Protein AF-0000000086525698 (afdb_homodimer)

Radius of gyration: 23.76 Å; Cα contacts (8 Å, |Δi|>4): 476; chains: 2; bounding box: 45×96×61 Å

Secondary structure (DSSP, 8-state):
---THHHHHHHHHHHHHHHHHHHHTTSS---THHHHS-SSSEEEEEE-SSEEEEEEE-TT--GGG-EEEEETTEEEEEEEE--S----SS-PEEEEE-S--EEEEEEEEPPTTEEEEEEEEEEETTEEEEEEEEP-----------/---THHHHHHHHHHHHHHHHHHHHTTSS---THHHHS-SSSEEEEEE-SSEEEEEEE-TT--GGG-EEEEETTEEEEEEEE--S----SS-PEEEEE-S--EEEEEEEEPPTTEEEEEEEEEEETTEEEEEEEEP-----------

Structure (mmCIF, N/CA/C/O backbone):
data_AF-0000000086525698-model_v1
#
loop_
_entity.id
_entity.type
_entity.pdbx_description
1 polymer 'Hsp20/alpha crystallin family protein'
#
loop_
_atom_site.group_PDB
_atom_site.id
_atom_site.type_symbol
_atom_site.label_atom_id
_atom_site.label_alt_id
_atom_site.label_comp_id
_atom_site.label_asym_id
_atom_site.label_entity_id
_atom_site.label_seq_id
_atom_site.pdbx_PDB_ins_code
_atom_site.Cartn_x
_atom_site.Cartn_y
_atom_site.Cartn_z
_atom_site.occupancy
_atom_site.B_iso_or_equiv
_atom_site.auth_seq_id
_atom_site.auth_comp_id
_atom_site.auth_asym_id
_atom_site.auth_atom_id
_atom_site.pdbx_PDB_model_num
ATOM 1 N N . MET A 1 1 ? -17.781 35.594 10.445 1 29.52 1 MET A N 1
ATOM 2 C CA . MET A 1 1 ? -18.344 34.594 9.555 1 29.52 1 MET A CA 1
ATOM 3 C C . MET A 1 1 ? -17.391 34.25 8.43 1 29.52 1 MET A C 1
ATOM 5 O O . MET A 1 1 ? -17.812 33.844 7.348 1 29.52 1 MET A O 1
ATOM 9 N N . SER A 1 2 ? -16.125 34.75 8.492 1 34.38 2 SER A N 1
ATOM 10 C CA . SER A 1 2 ? -14.953 34.656 7.625 1 34.38 2 SER A CA 1
ATOM 11 C C . SER A 1 2 ? -14.523 33.188 7.434 1 34.38 2 SER A C 1
ATOM 13 O O . SER A 1 2 ? -13.539 32.75 8.023 1 34.38 2 SER A O 1
ATOM 15 N N . ASP A 1 3 ? -15.531 32.156 7.293 1 32.47 3 ASP A N 1
ATOM 16 C CA . ASP A 1 3 ? -15.695 30.719 7.441 1 32.47 3 ASP A CA 1
ATOM 17 C C . ASP A 1 3 ? -14.789 29.969 6.473 1 32.47 3 ASP A C 1
ATOM 19 O O . ASP A 1 3 ? -14.156 30.562 5.605 1 32.47 3 ASP A O 1
ATOM 23 N N . LEU A 1 4 ? -15.383 28.812 5.879 1 37.75 4 LEU A N 1
ATOM 24 C CA . LEU A 1 4 ? -15.156 27.531 5.207 1 37.75 4 LEU A CA 1
ATOM 25 C C . LEU A 1 4 ? -14.641 27.75 3.787 1 37.75 4 LEU A C 1
ATOM 27 O O . LEU A 1 4 ? -14.625 26.828 2.98 1 37.75 4 LEU A O 1
ATOM 31 N N . TYR A 1 5 ? -14.625 29.078 3.301 1 41.16 5 TYR A N 1
ATOM 32 C CA . TYR A 1 5 ? -14.242 29.391 1.927 1 41.16 5 TYR A CA 1
ATOM 33 C C . TYR A 1 5 ? -12.797 28.984 1.664 1 41.16 5 TYR A C 1
ATOM 35 O O . TYR A 1 5 ? -12.398 28.797 0.513 1 41.16 5 TYR A O 1
ATOM 43 N N . PHE A 1 6 ? -11.992 29.125 2.693 1 44.19 6 PHE A N 1
ATOM 44 C CA . PHE A 1 6 ? -10.562 28.891 2.547 1 44.19 6 PHE A CA 1
ATOM 45 C C . PHE A 1 6 ? -10.273 27.422 2.24 1 44.19 6 PHE A C 1
ATOM 47 O O . PHE A 1 6 ? -9.32 27.109 1.519 1 44.19 6 PHE A O 1
ATOM 54 N N . GLY A 1 7 ? -11.164 26.578 2.664 1 48.22 7 GLY A N 1
ATOM 55 C CA . GLY A 1 7 ? -10.922 25.156 2.494 1 48.22 7 GLY A CA 1
ATOM 56 C C . GLY A 1 7 ? -11.023 24.703 1.049 1 48.22 7 GLY A C 1
ATOM 57 O O . GLY A 1 7 ? -10.195 23.922 0.583 1 48.22 7 GLY A O 1
ATOM 58 N N . THR A 1 8 ? -12.062 25.328 0.409 1 48.75 8 THR A N 1
ATOM 59 C CA . THR A 1 8 ? -12.305 24.875 -0.955 1 48.75 8 THR A CA 1
ATOM 60 C C . THR A 1 8 ? -11.211 25.375 -1.896 1 48.75 8 THR A C 1
ATOM 62 O O . THR A 1 8 ? -10.742 24.641 -2.764 1 48.75 8 THR A O 1
ATOM 65 N N . ASP A 1 9 ? -10.875 26.688 -1.705 1 49.16 9 ASP A N 1
ATOM 66 C CA . ASP A 1 9 ? -9.977 27.312 -2.674 1 49.16 9 ASP A CA 1
ATOM 67 C C . ASP A 1 9 ? -8.562 26.75 -2.557 1 49.16 9 ASP A C 1
ATOM 69 O O . ASP A 1 9 ? -7.898 26.5 -3.566 1 49.16 9 ASP A O 1
ATOM 73 N N . LEU A 1 10 ? -8.211 26.547 -1.361 1 47.16 10 LEU A N 1
ATOM 74 C CA . LEU A 1 10 ? -6.848 26.047 -1.182 1 47.16 10 LEU A CA 1
ATOM 75 C C . LEU A 1 10 ? -6.703 24.641 -1.73 1 47.16 10 LEU A C 1
ATOM 77 O O . LEU A 1 10 ? -5.676 24.297 -2.328 1 47.16 10 LEU A O 1
ATOM 81 N N . PHE A 1 11 ? -7.797 23.859 -1.665 1 50.12 11 PHE A N 1
ATOM 82 C CA . PHE A 1 11 ? -7.711 22.469 -2.115 1 50.12 11 PHE A CA 1
ATOM 83 C C . PHE A 1 11 ? -7.758 22.391 -3.637 1 50.12 11 PHE A C 1
ATOM 85 O O . PHE A 1 11 ? -7.078 21.562 -4.242 1 50.12 11 PHE A O 1
ATOM 92 N N . SER A 1 12 ? -8.633 23.281 -4.277 1 51.22 12 SER A N 1
ATOM 93 C CA . SER A 1 12 ? -8.594 23.375 -5.73 1 51.22 12 SER A CA 1
ATOM 94 C C . SER A 1 12 ? -7.234 23.859 -6.223 1 51.22 12 SER A C 1
ATOM 96 O O . SER A 1 12 ? -6.742 23.391 -7.254 1 51.22 12 SER A O 1
ATOM 98 N N . GLU A 1 13 ? -6.66 24.703 -5.5 1 47.09 13 GLU A N 1
ATOM 99 C CA . GLU A 1 13 ? -5.332 25.188 -5.871 1 47.09 13 GLU A CA 1
ATOM 100 C C . GLU A 1 13 ? -4.277 24.109 -5.656 1 47.09 13 GLU A C 1
ATOM 102 O O . GLU A 1 13 ? -3.32 24 -6.43 1 47.09 13 GLU A O 1
ATOM 107 N N . PHE A 1 14 ? -4.449 23.281 -4.73 1 50.59 14 PHE A N 1
ATOM 108 C CA . PHE A 1 14 ? -3.523 22.172 -4.512 1 50.59 14 PHE A CA 1
ATOM 109 C C . PHE A 1 14 ? -3.609 21.172 -5.648 1 50.59 14 PHE A C 1
ATOM 111 O O . PHE A 1 14 ? -2.59 20.641 -6.094 1 50.59 14 PHE A O 1
ATOM 118 N N . ASP A 1 15 ? -4.922 20.891 -6.074 1 51.34 15 ASP A N 1
ATOM 119 C CA . ASP A 1 15 ? -5.047 20.047 -7.262 1 51.34 15 ASP A CA 1
ATOM 120 C C . ASP A 1 15 ? -4.316 20.672 -8.453 1 51.34 15 ASP A C 1
ATOM 122 O O . ASP A 1 15 ? -3.668 19.969 -9.227 1 51.34 15 ASP A O 1
ATOM 126 N N . ARG A 1 16 ? -4.434 22.016 -8.578 1 48.59 16 ARG A N 1
ATOM 127 C CA . ARG A 1 16 ? -3.756 22.719 -9.664 1 48.59 16 ARG A CA 1
ATOM 128 C C . ARG A 1 16 ? -2.248 22.75 -9.438 1 48.59 16 ARG A C 1
ATOM 130 O O . ARG A 1 16 ? -1.472 22.578 -10.383 1 48.59 16 ARG A O 1
ATOM 137 N N . LEU A 1 17 ? -1.866 22.906 -8.227 1 48.12 17 LEU A N 1
ATOM 138 C CA . LEU A 1 17 ? -0.438 22.938 -7.934 1 48.12 17 LEU A CA 1
ATOM 139 C C . LEU A 1 17 ? 0.18 21.547 -8.086 1 48.12 17 LEU A C 1
ATOM 141 O O . LEU A 1 17 ? 1.277 21.406 -8.633 1 48.12 17 LEU A O 1
ATOM 145 N N . ARG A 1 18 ? -0.509 20.547 -7.621 1 49.62 18 ARG A N 1
ATOM 146 C CA . ARG A 1 18 ? -0.066 19.172 -7.84 1 49.62 18 ARG A CA 1
ATOM 147 C C . ARG A 1 18 ? 0.105 18.891 -9.328 1 49.62 18 ARG A C 1
ATOM 149 O O . ARG A 1 18 ? 1.106 18.297 -9.734 1 49.62 18 ARG A O 1
ATOM 156 N N . GLN A 1 19 ? -0.91 19.328 -10.078 1 49.44 19 GLN A N 1
ATOM 157 C CA . GLN A 1 19 ? -0.795 19.188 -11.531 1 49.44 19 GLN A CA 1
ATOM 158 C C . GLN A 1 19 ? 0.365 20.016 -12.07 1 49.44 19 GLN A C 1
ATOM 160 O O . GLN A 1 19 ? 1.096 19.562 -12.953 1 49.44 19 GLN A O 1
ATOM 165 N N . GLN A 1 20 ? 0.563 21.156 -11.531 1 45.06 20 GLN A N 1
ATOM 166 C CA . GLN A 1 20 ? 1.619 22.047 -12.016 1 45.06 20 GLN A CA 1
ATOM 167 C C . GLN A 1 20 ? 2.988 21.594 -11.516 1 45.06 20 GLN A C 1
ATOM 169 O O . GLN A 1 20 ? 3.988 21.719 -12.227 1 45.06 20 GLN A O 1
ATOM 174 N N . MET A 1 21 ? 3.141 21.344 -10.344 1 43.78 21 MET A N 1
ATOM 175 C CA . MET A 1 21 ? 4.43 20.828 -9.875 1 43.78 21 MET A CA 1
ATOM 176 C C . MET A 1 21 ? 4.812 19.562 -10.617 1 43.78 21 MET A C 1
ATOM 178 O O . MET A 1 21 ? 5.984 19.344 -10.93 1 43.78 21 MET A O 1
ATOM 182 N N . ALA A 1 22 ? 3.865 18.75 -10.867 1 45.28 22 ALA A N 1
ATOM 183 C CA . ALA A 1 22 ? 4.16 17.641 -11.781 1 45.28 22 ALA A CA 1
ATOM 184 C C . ALA A 1 22 ? 4.711 18.172 -13.109 1 45.28 22 ALA A C 1
ATOM 186 O O . ALA A 1 22 ? 5.602 17.562 -13.703 1 45.28 22 ALA A O 1
ATOM 187 N N . GLU A 1 23 ? 4.176 19.219 -13.57 1 42.88 23 GLU A N 1
ATOM 188 C CA . GLU A 1 23 ? 4.656 19.781 -14.828 1 42.88 23 GLU A CA 1
ATOM 189 C C . GLU A 1 23 ? 5.969 20.531 -14.633 1 42.88 23 GLU A C 1
ATOM 191 O O . GLU A 1 23 ? 6.836 20.516 -15.516 1 42.88 23 GLU A O 1
ATOM 196 N N . ARG A 1 24 ? 6.055 21.391 -13.633 1 41.56 24 ARG A N 1
ATOM 197 C CA . ARG A 1 24 ? 7.215 22.266 -13.609 1 41.56 24 ARG A CA 1
ATOM 198 C C . ARG A 1 24 ? 8.43 21.562 -13.023 1 41.56 24 ARG A C 1
ATOM 200 O O . ARG A 1 24 ? 9.555 22.062 -13.109 1 41.56 24 ARG A O 1
ATOM 207 N N . PHE A 1 25 ? 8.422 20.719 -12.055 1 42.47 25 PHE A N 1
ATOM 208 C CA . PHE A 1 25 ? 9.625 19.953 -11.781 1 42.47 25 PHE A CA 1
ATOM 209 C C . PHE A 1 25 ? 10.031 19.141 -13.008 1 42.47 25 PHE A C 1
ATOM 211 O O . PHE A 1 25 ? 9.828 17.922 -13.055 1 42.47 25 PHE A O 1
ATOM 218 N N . VAL A 1 26 ? 9.922 19.531 -14.164 1 39.44 26 VAL A N 1
ATOM 219 C CA 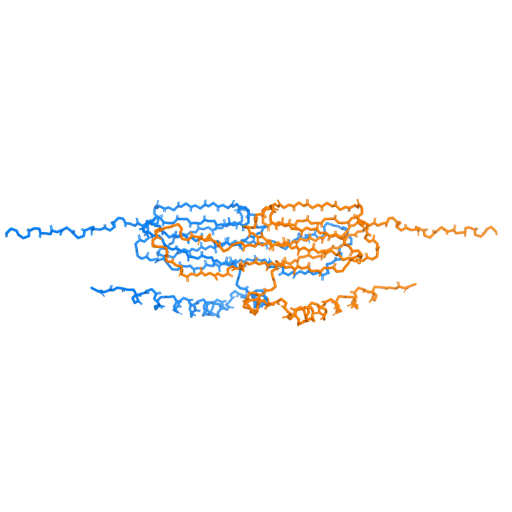. VAL A 1 26 ? 10.398 19.188 -15.5 1 39.44 26 VAL A CA 1
ATOM 220 C C . VAL A 1 26 ? 11.883 18.844 -15.445 1 39.44 26 VAL A C 1
ATOM 222 O O . VAL A 1 26 ? 12.367 18.016 -16.234 1 39.44 26 VAL A O 1
ATOM 225 N N . GLY A 1 27 ? 12.695 19.609 -14.773 1 40.75 27 GLY A N 1
ATOM 226 C CA . GLY A 1 27 ? 14.109 19.312 -14.945 1 40.75 27 GLY A CA 1
ATOM 227 C C . GLY A 1 27 ? 14.508 17.953 -14.383 1 40.75 27 GLY A C 1
ATOM 228 O O . GLY A 1 27 ? 15.656 17.531 -14.531 1 40.75 27 GLY A O 1
ATOM 229 N N . PHE A 1 28 ? 14.125 17.656 -13.148 1 39.41 28 PHE A N 1
ATOM 230 C CA . PHE A 1 28 ? 14.383 16.25 -12.859 1 39.41 28 PHE A CA 1
ATOM 231 C C . PHE A 1 28 ? 13.453 15.359 -13.68 1 39.41 28 PHE A C 1
ATOM 233 O O . PHE A 1 28 ? 12.281 15.688 -13.883 1 39.41 28 PHE A O 1
ATOM 240 N N . PRO A 1 29 ? 13.961 14.578 -14.672 1 36.88 29 PRO A N 1
ATOM 241 C CA . PRO A 1 29 ? 13.047 13.688 -15.383 1 36.88 29 PRO A CA 1
ATOM 242 C C . PRO A 1 29 ? 11.828 13.289 -14.547 1 36.88 29 PRO A C 1
ATOM 244 O O . PRO A 1 29 ? 11.977 12.633 -13.516 1 36.88 29 PRO A O 1
ATOM 247 N N . SER A 1 30 ? 11.023 14.172 -14.195 1 39.56 30 SER A N 1
ATOM 248 C CA . SER A 1 30 ? 9.711 13.711 -13.75 1 39.56 30 SER A CA 1
ATOM 249 C C . SER A 1 30 ? 9.336 12.391 -14.414 1 39.56 30 SER A C 1
ATOM 251 O O . SER A 1 30 ? 9.25 12.305 -15.641 1 39.56 30 SER A O 1
ATOM 253 N N . SER A 1 31 ? 9.891 11.297 -14.031 1 37.28 31 SER A N 1
ATOM 254 C CA . SER A 1 31 ? 9.641 9.992 -14.641 1 37.28 31 SER A CA 1
ATOM 255 C C . SER A 1 31 ? 8.234 9.922 -15.227 1 37.28 31 SER A C 1
ATOM 257 O O . SER A 1 31 ? 7.246 10.086 -14.508 1 37.28 31 SER A O 1
ATOM 259 N N . ILE A 1 32 ? 8.008 10.414 -16.453 1 38.69 32 ILE A N 1
ATOM 260 C CA . ILE A 1 32 ? 6.938 9.977 -17.344 1 38.69 32 ILE A CA 1
ATOM 261 C C . ILE A 1 32 ? 6.316 8.68 -16.812 1 38.69 32 ILE A C 1
ATOM 263 O O . ILE A 1 32 ? 5.168 8.367 -17.141 1 38.69 32 ILE A O 1
ATOM 267 N N . ARG A 1 33 ? 7.129 7.93 -16.172 1 40.81 33 ARG A N 1
ATOM 268 C CA . ARG A 1 33 ? 6.582 6.684 -15.633 1 40.81 33 ARG A CA 1
ATOM 269 C C . ARG A 1 33 ? 5.57 6.961 -14.523 1 40.81 33 ARG A C 1
ATOM 271 O O . ARG A 1 33 ? 4.824 6.066 -14.117 1 40.81 33 ARG A O 1
ATOM 278 N N . ALA A 1 34 ? 5.691 8.25 -13.836 1 44.12 34 ALA A N 1
ATOM 279 C CA . ALA A 1 34 ? 4.629 8.586 -12.891 1 44.12 34 ALA A CA 1
ATOM 280 C C . ALA A 1 34 ? 3.266 8.586 -13.578 1 44.12 34 ALA A C 1
ATOM 282 O O . ALA A 1 34 ? 2.242 8.336 -12.938 1 44.12 34 ALA A O 1
ATOM 283 N N . SER A 1 35 ? 3.27 8.914 -14.828 1 44.97 35 SER A N 1
ATOM 284 C CA . SER A 1 35 ? 1.988 8.984 -15.523 1 44.97 35 SER A CA 1
ATOM 285 C C . SER A 1 35 ? 1.291 7.625 -15.531 1 44.97 35 SER A C 1
ATOM 287 O O . SER A 1 35 ? 0.069 7.551 -15.391 1 44.97 35 SER A O 1
ATOM 289 N N . ARG A 1 36 ? 2.102 6.582 -15.797 1 48.62 36 ARG A N 1
ATOM 290 C CA . ARG A 1 36 ? 1.383 5.312 -15.867 1 48.62 36 ARG A CA 1
ATOM 291 C C . ARG A 1 36 ? 0.972 4.836 -14.477 1 48.62 36 ARG A C 1
ATOM 293 O O . ARG A 1 36 ? 0.024 4.062 -14.336 1 48.62 36 ARG A O 1
ATOM 300 N N . PHE A 1 37 ? 1.937 5.234 -13.562 1 55.94 37 PHE A N 1
ATOM 301 C CA . PHE A 1 37 ? 1.554 4.922 -12.188 1 55.94 37 PHE A CA 1
ATOM 302 C C . PHE A 1 37 ? 0.964 6.145 -11.5 1 55.94 37 PHE A C 1
ATOM 304 O O . PHE A 1 37 ? 1.407 7.273 -11.734 1 55.94 37 PHE A O 1
ATOM 311 N N . GLY A 1 38 ? -0.199 6.336 -11.602 1 61.41 38 GLY A N 1
ATOM 312 C CA . GLY A 1 38 ? -0.812 7.418 -10.852 1 61.41 38 GLY A CA 1
ATOM 313 C C . GLY A 1 38 ? 0.105 8 -9.789 1 61.41 38 GLY A C 1
ATOM 314 O O . GLY A 1 38 ? 1.291 7.664 -9.734 1 61.41 38 GLY A O 1
ATOM 315 N N . THR A 1 39 ? -0.158 9.062 -8.992 1 81.06 39 THR A N 1
ATOM 316 C CA . THR A 1 39 ? 0.569 9.734 -7.926 1 81.06 39 THR A CA 1
ATOM 317 C C . THR A 1 39 ? 0.894 8.758 -6.797 1 81.06 39 THR A C 1
ATOM 319 O O . THR A 1 39 ? 0.049 7.945 -6.41 1 81.06 39 THR A O 1
ATOM 322 N N . PHE A 1 40 ? 2.303 8.648 -6.555 1 91.12 40 PHE A N 1
ATOM 323 C CA . PHE A 1 40 ? 2.691 7.805 -5.434 1 91.12 40 PHE A CA 1
ATOM 324 C C . PHE A 1 40 ? 3.396 8.625 -4.359 1 91.12 40 PHE A C 1
ATOM 326 O O . PHE A 1 40 ? 4.219 9.492 -4.672 1 91.12 40 PHE A O 1
ATOM 333 N N . PRO A 1 41 ? 3.258 8.297 -3.031 1 95.19 41 PRO A N 1
ATOM 334 C CA . PRO A 1 41 ? 2.156 7.453 -2.568 1 95.19 41 PRO A CA 1
ATOM 335 C C . PRO A 1 41 ? 0.801 8.148 -2.648 1 95.19 41 PRO A C 1
ATOM 337 O O . PRO A 1 41 ? 0.738 9.383 -2.666 1 95.19 41 PRO A O 1
ATOM 340 N N . GLN A 1 42 ? -0.291 7.367 -2.775 1 91.69 42 GLN A N 1
ATOM 341 C CA . GLN A 1 42 ? -1.615 7.918 -2.514 1 91.69 42 GLN A CA 1
ATOM 342 C C . GLN A 1 42 ? -1.735 8.398 -1.071 1 91.69 42 GLN A C 1
ATOM 344 O O . GLN A 1 42 ? -1.138 7.816 -0.165 1 91.69 42 GLN A O 1
ATOM 349 N N . ILE A 1 43 ? -2.502 9.484 -0.84 1 94.19 43 ILE A N 1
ATOM 350 C CA . ILE A 1 43 ? -2.596 10.031 0.51 1 94.19 43 ILE A CA 1
ATOM 351 C C . ILE A 1 43 ? -4.059 10.297 0.857 1 94.19 43 ILE A C 1
ATOM 353 O O . ILE A 1 43 ? -4.871 10.586 -0.024 1 94.19 43 ILE A O 1
ATOM 357 N N . ASN A 1 44 ? -4.406 10.102 2.076 1 93.75 44 ASN A N 1
ATOM 358 C CA . ASN A 1 44 ? -5.617 10.633 2.697 1 93.75 44 ASN A CA 1
ATOM 359 C C . ASN A 1 44 ? -5.297 11.75 3.684 1 93.75 44 ASN A C 1
ATOM 361 O O . ASN A 1 44 ? -4.324 11.664 4.434 1 93.75 44 ASN A O 1
ATOM 365 N N . ILE A 1 45 ? -6.062 12.75 3.619 1 93.44 45 ILE A N 1
ATOM 366 C CA . ILE A 1 45 ? -5.891 13.875 4.535 1 93.44 45 ILE A CA 1
ATOM 367 C C . ILE A 1 45 ? -7.211 14.18 5.234 1 93.44 45 ILE A C 1
ATOM 369 O O . ILE A 1 45 ? -8.242 14.359 4.578 1 93.44 45 ILE A O 1
ATOM 373 N N . GLY A 1 46 ? -7.137 14.18 6.551 1 91.19 46 GLY A N 1
ATOM 374 C CA . GLY A 1 46 ? -8.258 14.586 7.383 1 91.19 46 GLY A CA 1
ATOM 375 C C . GLY A 1 46 ? -7.875 15.57 8.477 1 91.19 46 GLY A C 1
ATOM 376 O O . GLY A 1 46 ? -6.695 15.711 8.797 1 91.19 46 GLY A O 1
ATOM 377 N N . VAL A 1 47 ? -8.92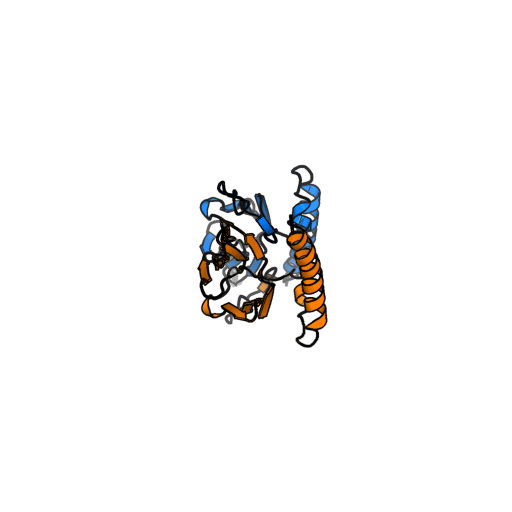2 16.281 8.93 1 88.44 47 VAL A N 1
ATOM 378 C CA . VAL A 1 47 ? -8.695 17.25 9.984 1 88.44 47 VAL A CA 1
ATOM 379 C C . VAL A 1 47 ? -9.711 17.047 11.109 1 88.44 47 VAL A C 1
ATOM 381 O O . VAL A 1 47 ? -10.898 16.859 10.852 1 88.44 47 VAL A O 1
ATOM 384 N N . THR A 1 48 ? -9.211 17.094 12.328 1 88.31 48 THR A N 1
ATOM 385 C CA . THR A 1 48 ? -10.055 17.109 13.516 1 88.31 48 THR A CA 1
ATOM 386 C C . THR A 1 48 ? -9.953 18.469 14.219 1 88.31 48 THR A C 1
ATOM 388 O O . THR A 1 48 ? -9.312 19.391 13.711 1 88.31 48 THR A O 1
ATOM 391 N N . ASP A 1 49 ? -10.656 18.516 15.352 1 85.44 49 ASP A N 1
ATOM 392 C CA . ASP A 1 49 ? -10.594 19.766 16.109 1 85.44 49 ASP A CA 1
ATOM 393 C C . ASP A 1 49 ? -9.18 20.016 16.625 1 85.44 49 ASP A C 1
ATOM 395 O O . ASP A 1 49 ? -8.758 21.156 16.75 1 85.44 49 ASP A O 1
ATOM 399 N N . ASP A 1 50 ? -8.469 18.938 16.75 1 90.31 50 ASP A N 1
ATOM 400 C CA . ASP A 1 50 ? -7.215 19.109 17.484 1 90.31 50 ASP A CA 1
ATOM 401 C C . ASP A 1 50 ? -6.02 18.75 16.609 1 90.31 50 ASP A C 1
ATOM 403 O O . ASP A 1 50 ? -4.871 19.016 16.969 1 90.31 50 ASP A O 1
ATOM 407 N N . SER A 1 51 ? -6.379 18.141 15.43 1 93.69 51 SER A N 1
ATOM 408 C CA . SER A 1 51 ? -5.219 17.656 14.695 1 93.69 51 SER A CA 1
ATOM 409 C C . SER A 1 51 ? -5.5 17.578 13.203 1 93.69 51 SER A C 1
ATOM 411 O O . SER A 1 51 ? -6.656 17.594 12.781 1 93.69 51 SER A O 1
ATOM 413 N N . ILE A 1 52 ? -4.449 17.609 12.445 1 93.06 52 ILE A N 1
ATOM 414 C CA . ILE A 1 52 ? -4.43 17.25 11.031 1 93.06 52 ILE A CA 1
ATOM 415 C C . ILE A 1 52 ? -3.85 15.844 10.859 1 93.06 52 ILE A C 1
ATOM 417 O O . ILE A 1 52 ? -2.752 15.555 11.344 1 93.06 52 ILE A O 1
ATOM 421 N N . GLU A 1 53 ? -4.617 15.023 10.18 1 95 53 GLU A N 1
ATOM 422 C CA . GLU A 1 53 ? -4.219 13.625 10.016 1 95 53 GLU A CA 1
ATOM 423 C C . GLU A 1 53 ? -3.93 13.305 8.547 1 95 53 GLU A C 1
ATOM 425 O O . GLU A 1 53 ? -4.789 13.492 7.688 1 95 53 GLU A O 1
ATOM 430 N N . ILE A 1 54 ? -2.672 12.859 8.305 1 95.5 54 ILE A N 1
ATOM 431 C CA . ILE A 1 54 ? -2.266 12.453 6.961 1 95.5 54 ILE A CA 1
ATOM 432 C C . ILE A 1 54 ? -1.836 10.992 6.965 1 95.5 54 ILE A C 1
ATOM 434 O O . ILE A 1 54 ? -1.078 10.562 7.84 1 95.5 54 ILE A O 1
ATOM 438 N N . VAL A 1 55 ? -2.412 10.242 6.055 1 96.5 55 VAL A N 1
ATOM 439 C CA . VAL A 1 55 ? -1.945 8.875 5.871 1 96.5 55 VAL A CA 1
ATOM 440 C C . VAL A 1 55 ? -1.444 8.688 4.438 1 96.5 55 VAL A C 1
ATOM 442 O O . VAL A 1 55 ? -2.184 8.922 3.48 1 96.5 55 VAL A O 1
ATOM 445 N N . ALA A 1 56 ? -0.152 8.367 4.27 1 96.12 56 ALA A N 1
ATOM 446 C CA . ALA A 1 56 ? 0.433 8.008 2.98 1 96.12 56 ALA A CA 1
ATOM 447 C C . ALA A 1 56 ? 0.529 6.492 2.83 1 96.12 56 ALA A C 1
ATOM 449 O O . ALA A 1 56 ? 1.022 5.801 3.727 1 96.12 56 ALA A O 1
ATOM 450 N N . PHE A 1 57 ? 0.047 5.988 1.734 1 94.94 57 PHE A N 1
ATOM 451 C CA . PHE A 1 57 ? 0.017 4.547 1.501 1 94.94 57 PHE A CA 1
ATOM 452 C C . PHE A 1 57 ? 1.214 4.109 0.665 1 94.94 57 PHE A C 1
ATOM 454 O O . PHE A 1 57 ? 1.211 4.262 -0.559 1 94.94 57 PHE A O 1
ATOM 461 N N . ALA A 1 58 ? 2.213 3.566 1.377 1 96.19 58 ALA A N 1
ATOM 462 C CA . ALA A 1 58 ? 3.514 3.236 0.799 1 96.19 58 ALA A CA 1
ATOM 463 C C . ALA A 1 58 ? 3.934 1.816 1.167 1 96.19 58 ALA A C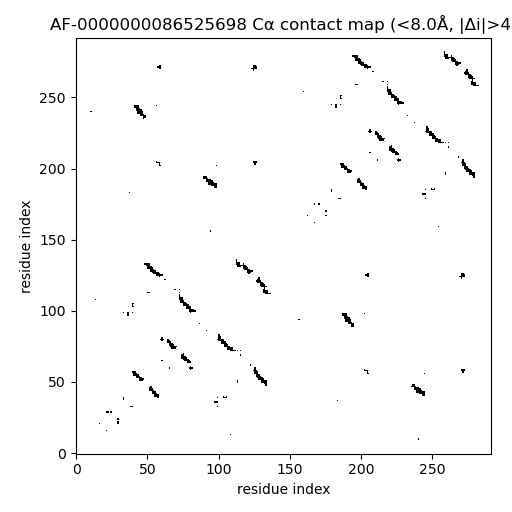 1
ATOM 465 O O . ALA A 1 58 ? 4.949 1.616 1.835 1 96.19 58 ALA A O 1
ATOM 466 N N . PRO A 1 59 ? 3.18 0.838 0.643 1 95.88 59 PRO A N 1
ATOM 467 C CA . PRO A 1 59 ? 3.523 -0.54 1.003 1 95.88 59 PRO A CA 1
ATOM 468 C C . PRO A 1 59 ? 4.902 -0.956 0.496 1 95.88 59 PRO A C 1
ATOM 470 O O . PRO A 1 59 ? 5.293 -0.591 -0.616 1 95.88 59 PRO A O 1
ATOM 473 N N . GLY A 1 60 ? 5.605 -1.709 1.267 1 93.88 60 GLY A N 1
ATOM 474 C CA . GLY A 1 60 ? 6.859 -2.324 0.871 1 93.88 60 GLY A CA 1
ATOM 475 C C . GLY A 1 60 ? 8.031 -1.362 0.898 1 93.88 60 GLY A C 1
ATOM 476 O O . GLY A 1 60 ? 9.141 -1.717 0.499 1 93.88 60 GLY A O 1
ATOM 477 N N . VAL A 1 61 ? 7.793 -0.144 1.267 1 94.75 61 VAL A N 1
ATOM 478 C CA . VAL A 1 61 ? 8.883 0.819 1.368 1 94.75 61 VAL A CA 1
ATOM 479 C C . VAL A 1 61 ? 9.641 0.606 2.676 1 94.75 61 VAL A C 1
ATOM 481 O O . VAL A 1 61 ? 9.031 0.352 3.719 1 94.75 61 VAL A O 1
ATOM 484 N N . ASP A 1 62 ? 10.977 0.698 2.555 1 94.06 62 ASP A N 1
ATOM 485 C CA . ASP A 1 62 ? 11.805 0.674 3.758 1 94.06 62 ASP A CA 1
ATOM 486 C C . ASP A 1 62 ? 11.594 1.935 4.594 1 94.06 62 ASP A C 1
ATOM 488 O O . ASP A 1 62 ? 11.734 3.051 4.086 1 94.06 62 ASP A O 1
ATOM 492 N N . SER A 1 63 ? 11.281 1.688 5.867 1 94.75 63 SER A N 1
ATOM 493 C CA . SER A 1 63 ? 11.016 2.836 6.73 1 94.75 63 SER A CA 1
ATOM 494 C C . SER A 1 63 ? 12.227 3.77 6.789 1 94.75 63 SER A C 1
ATOM 496 O O . SER A 1 63 ? 12.07 4.984 6.938 1 94.75 63 SER A O 1
ATOM 498 N N . ALA A 1 64 ? 13.398 3.26 6.699 1 95.31 64 ALA A N 1
ATOM 499 C CA . ALA A 1 64 ? 14.617 4.051 6.754 1 95.31 64 ALA A CA 1
ATOM 500 C C . ALA A 1 64 ? 14.766 4.93 5.512 1 95.31 64 ALA A C 1
ATOM 502 O O . ALA A 1 64 ? 15.555 5.879 5.5 1 95.31 64 ALA A O 1
ATOM 503 N N . ALA A 1 65 ? 13.984 4.578 4.477 1 95.25 65 ALA A N 1
ATOM 504 C CA . ALA A 1 65 ? 14.055 5.324 3.227 1 95.25 65 ALA A CA 1
ATOM 505 C C . ALA A 1 65 ? 13.023 6.449 3.199 1 95.25 65 ALA A C 1
ATOM 507 O O . ALA A 1 65 ? 12.969 7.23 2.246 1 95.25 65 ALA A O 1
ATOM 508 N N . LEU A 1 66 ? 12.211 6.527 4.211 1 97.19 66 LEU A N 1
ATOM 509 C CA . LEU A 1 66 ? 11.18 7.551 4.27 1 97.19 66 LEU A CA 1
ATOM 510 C C . LEU A 1 66 ? 11.703 8.828 4.922 1 97.19 66 LEU A C 1
ATOM 512 O O . LEU A 1 66 ? 12.445 8.758 5.91 1 97.19 66 LEU A O 1
ATOM 516 N N . ASP A 1 67 ? 11.391 9.938 4.301 1 96.75 67 ASP A N 1
ATOM 517 C CA . ASP A 1 67 ? 11.734 11.25 4.844 1 96.75 67 ASP A CA 1
ATOM 518 C C . ASP A 1 67 ? 10.492 12.125 4.98 1 96.75 67 ASP A C 1
ATOM 520 O O . ASP A 1 67 ? 9.711 12.258 4.035 1 96.75 67 ASP A O 1
ATOM 524 N N . VAL A 1 68 ? 10.305 12.656 6.211 1 97.44 68 VAL A N 1
ATOM 525 C CA . VAL A 1 68 ? 9.188 13.555 6.492 1 97.44 68 VAL A CA 1
ATOM 526 C C . VAL A 1 68 ? 9.695 14.844 7.125 1 97.44 68 VAL A C 1
ATOM 528 O O . VAL A 1 68 ? 10.422 14.805 8.125 1 97.44 68 VAL A O 1
ATOM 531 N N . SER A 1 69 ? 9.367 15.922 6.562 1 97.25 69 SER A N 1
ATOM 532 C CA . SER A 1 69 ? 9.812 17.188 7.125 1 97.25 69 SER A CA 1
ATOM 533 C C . SER A 1 69 ? 8.727 18.266 6.996 1 97.25 69 SER A C 1
ATOM 535 O O . SER A 1 69 ? 7.855 18.172 6.129 1 97.25 69 SER A O 1
ATOM 537 N N . ILE A 1 70 ? 8.727 19.141 7.891 1 95.88 70 ILE A N 1
ATOM 538 C CA . ILE A 1 70 ? 7.871 20.328 7.812 1 95.88 70 ILE A CA 1
ATOM 539 C C . ILE A 1 70 ? 8.727 21.578 7.789 1 95.88 70 ILE A C 1
ATOM 541 O O . ILE A 1 70 ? 9.594 21.766 8.648 1 95.88 70 ILE A O 1
ATOM 545 N N . ASP A 1 71 ? 8.523 22.375 6.785 1 93.94 71 ASP A N 1
ATOM 546 C CA . ASP A 1 71 ? 9.227 23.656 6.656 1 93.94 71 ASP A CA 1
ATOM 547 C C . ASP A 1 71 ? 8.312 24.719 6.062 1 93.94 71 ASP A C 1
ATOM 549 O O . ASP A 1 71 ? 7.715 24.516 5.004 1 93.94 71 ASP A O 1
ATOM 553 N N . LYS A 1 72 ? 8.156 25.812 6.805 1 92.19 72 LYS A N 1
ATOM 554 C CA . LYS A 1 72 ? 7.391 26.969 6.344 1 92.19 72 LYS A CA 1
ATOM 555 C C . LYS A 1 72 ? 5.977 26.562 5.941 1 92.19 72 LYS A C 1
ATOM 557 O O . LYS A 1 72 ? 5.5 26.938 4.871 1 92.19 72 LYS A O 1
ATOM 562 N N . GLY A 1 73 ? 5.418 25.719 6.699 1 91.94 73 GLY A N 1
ATOM 563 C CA . GLY A 1 73 ? 4.02 25.359 6.516 1 91.94 73 GLY A CA 1
ATOM 564 C C . GLY A 1 73 ? 3.814 24.281 5.469 1 91.94 73 GLY A C 1
ATOM 565 O O . GLY A 1 73 ? 2.678 23.969 5.109 1 91.94 73 GLY A O 1
ATOM 566 N N . LEU A 1 74 ? 4.941 23.781 4.973 1 94.19 74 LEU A N 1
ATOM 567 C CA . LEU A 1 74 ? 4.855 22.719 3.977 1 94.19 74 LEU A CA 1
ATOM 568 C C . LEU A 1 74 ? 5.301 21.375 4.566 1 94.19 74 LEU A C 1
ATOM 570 O O . LEU A 1 74 ? 6.41 21.266 5.09 1 94.19 74 LEU A O 1
ATOM 574 N N . LEU A 1 75 ? 4.355 20.469 4.527 1 95.94 75 LEU A N 1
ATOM 575 C CA . LEU A 1 75 ? 4.723 19.094 4.863 1 95.94 75 LEU A CA 1
ATOM 576 C C . LEU A 1 75 ? 5.238 18.359 3.633 1 95.94 75 LEU A C 1
ATOM 578 O O . LEU A 1 75 ? 4.555 18.297 2.609 1 95.94 75 LEU A O 1
ATOM 582 N N . THR A 1 76 ? 6.48 17.875 3.705 1 96.75 76 THR A N 1
ATOM 583 C CA . THR A 1 76 ? 7.059 17.109 2.609 1 96.75 76 THR A CA 1
ATOM 584 C C . THR A 1 76 ? 7.234 15.641 3.004 1 96.75 76 THR A C 1
ATOM 586 O O . THR A 1 76 ? 7.785 15.336 4.062 1 96.75 76 THR A O 1
ATOM 589 N N . ILE A 1 77 ? 6.648 14.797 2.186 1 96.5 77 ILE A N 1
ATOM 590 C CA . ILE A 1 77 ? 6.848 13.359 2.324 1 96.5 77 ILE A CA 1
ATOM 591 C C . ILE A 1 77 ? 7.66 12.828 1.142 1 96.5 77 ILE A C 1
ATOM 593 O O . ILE A 1 77 ? 7.258 12.992 -0.014 1 96.5 77 ILE A O 1
ATOM 597 N N . GLY A 1 78 ? 8.82 12.266 1.442 1 96.12 78 GLY A N 1
ATOM 598 C CA . GLY A 1 78 ? 9.664 11.742 0.381 1 96.12 78 GLY A CA 1
ATOM 599 C C . GLY A 1 78 ? 10.289 10.398 0.72 1 96.12 78 GLY A C 1
ATOM 600 O O . GLY A 1 78 ? 10.195 9.938 1.856 1 96.12 78 GLY A O 1
ATOM 601 N N . GLY A 1 79 ? 10.859 9.828 -0.31 1 95.31 79 GLY A N 1
ATOM 602 C CA . GLY A 1 79 ? 11.562 8.562 -0.152 1 95.31 79 GLY A CA 1
ATOM 603 C C . GLY A 1 79 ? 11.867 7.875 -1.472 1 95.31 79 GLY A C 1
ATOM 604 O O . GLY A 1 79 ? 11.836 8.516 -2.527 1 95.31 79 GLY A O 1
ATOM 605 N N . GLU A 1 80 ? 12.266 6.641 -1.283 1 92.81 80 GLU A N 1
ATOM 606 C CA . GLU A 1 80 ? 12.57 5.828 -2.457 1 92.81 80 GLU A CA 1
ATOM 607 C C . GLU A 1 80 ? 12.07 4.398 -2.281 1 92.81 80 GLU A C 1
ATOM 609 O O . GLU A 1 80 ? 12.227 3.807 -1.212 1 92.81 80 GLU A O 1
ATOM 614 N N . ARG A 1 81 ? 11.398 3.971 -3.25 1 91.69 81 ARG A N 1
ATOM 615 C CA . ARG A 1 81 ? 11.062 2.553 -3.326 1 91.69 81 ARG A CA 1
ATOM 616 C C . ARG A 1 81 ? 11.93 1.84 -4.359 1 91.69 81 ARG A C 1
ATOM 618 O O . ARG A 1 81 ? 11.766 2.047 -5.562 1 91.69 81 ARG A O 1
ATOM 625 N N . LYS A 1 82 ? 12.75 1.015 -3.941 1 87.44 82 LYS A N 1
ATOM 626 C CA . LYS A 1 82 ? 13.641 0.298 -4.844 1 87.44 82 LYS A 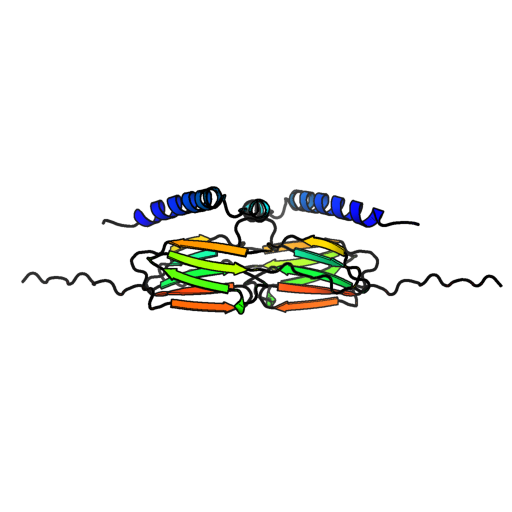CA 1
ATOM 627 C C . LYS A 1 82 ? 12.875 -0.717 -5.688 1 87.44 82 LYS A C 1
ATOM 629 O O . LYS A 1 82 ? 11.859 -1.253 -5.25 1 87.44 82 LYS A O 1
ATOM 634 N N . PRO A 1 83 ? 13.398 -0.849 -6.93 1 80.62 83 PRO A N 1
ATOM 635 C CA . PRO A 1 83 ? 12.75 -1.891 -7.73 1 80.62 83 PRO A CA 1
ATOM 636 C C . PRO A 1 83 ? 12.781 -3.258 -7.051 1 80.62 83 PRO A C 1
ATOM 638 O O . PRO A 1 83 ? 13.656 -3.521 -6.223 1 80.62 83 PRO A O 1
ATOM 641 N N . ALA A 1 84 ? 11.68 -3.934 -6.949 1 67.62 84 ALA A N 1
ATOM 642 C CA . ALA A 1 84 ? 11.602 -5.227 -6.27 1 67.62 84 ALA A CA 1
ATOM 643 C C . ALA A 1 84 ? 12.844 -6.062 -6.543 1 67.62 84 ALA A C 1
ATOM 645 O O . ALA A 1 84 ? 13.406 -6.672 -5.629 1 67.62 84 ALA A O 1
ATOM 646 N N . GLN A 1 85 ? 13.039 -7.078 -7.312 1 58.62 85 GLN A N 1
ATOM 647 C CA . GLN A 1 85 ? 14.047 -8.133 -7.32 1 58.62 85 GLN A CA 1
ATOM 648 C C . GLN A 1 85 ? 15.266 -7.727 -8.148 1 58.62 85 GLN A C 1
ATOM 650 O O . GLN A 1 85 ? 15.148 -7.457 -9.344 1 58.62 85 GLN A O 1
ATOM 655 N N . PRO A 1 86 ? 16.219 -7.176 -7.375 1 51.06 86 PRO A N 1
ATOM 656 C CA . PRO A 1 86 ? 17.422 -7.484 -8.141 1 51.06 86 PRO A CA 1
ATOM 657 C C . PRO A 1 86 ? 17.562 -8.977 -8.453 1 51.06 86 PRO A C 1
ATOM 659 O O . PRO A 1 86 ? 17.203 -9.82 -7.625 1 51.06 86 PRO A O 1
ATOM 662 N N . ASP A 1 87 ? 17.094 -9.461 -9.539 1 45.91 87 ASP A N 1
ATOM 663 C CA . ASP A 1 87 ? 17.25 -10.875 -9.844 1 45.91 87 ASP A CA 1
ATOM 664 C C . ASP A 1 87 ? 18.516 -11.438 -9.219 1 45.91 87 ASP A C 1
ATOM 666 O O . ASP A 1 87 ? 19.625 -10.945 -9.484 1 45.91 87 ASP A O 1
ATOM 670 N N . ALA A 1 88 ? 18.359 -11.797 -7.969 1 45.44 88 ALA A N 1
ATOM 671 C CA . ALA A 1 88 ? 19.469 -12.656 -7.574 1 45.44 88 ALA A CA 1
ATOM 672 C C . ALA A 1 88 ? 19.812 -13.641 -8.68 1 45.44 88 ALA A C 1
ATOM 674 O O . ALA A 1 88 ? 18.953 -14.391 -9.156 1 45.44 88 ALA A O 1
ATOM 675 N N . GLY A 1 89 ? 20.703 -13.539 -9.148 1 49.38 89 GLY A N 1
ATOM 676 C CA . GLY A 1 89 ? 21.516 -14.352 -10.039 1 49.38 89 GLY A CA 1
ATOM 677 C C . GLY A 1 89 ? 20.688 -15.242 -10.953 1 49.38 89 GLY A C 1
ATOM 678 O O . GLY A 1 89 ? 21.203 -15.766 -11.945 1 49.38 89 GLY A O 1
ATOM 679 N N . GLY A 1 90 ? 19.625 -15.984 -10.398 1 54.06 90 GLY A N 1
ATOM 680 C CA . GLY A 1 90 ? 19.047 -16.953 -11.32 1 54.06 90 GLY A CA 1
ATOM 681 C C . GLY A 1 90 ? 18.031 -16.344 -12.266 1 54.06 90 GLY A C 1
ATOM 682 O O . GLY A 1 90 ? 17.75 -15.141 -12.195 1 54.06 90 GLY A O 1
ATOM 683 N N . GLU A 1 91 ? 17.594 -16.984 -13.359 1 64.56 91 GLU A N 1
ATOM 684 C CA . GLU A 1 91 ? 16.719 -16.594 -14.461 1 64.56 91 GLU A CA 1
ATOM 685 C C . GLU A 1 91 ? 15.32 -16.234 -13.961 1 64.56 91 GLU A C 1
ATOM 687 O O . GLU A 1 91 ? 14.531 -17.125 -13.633 1 64.56 91 GLU A O 1
ATOM 692 N N . ARG A 1 92 ? 15.078 -15.062 -13.375 1 74.75 92 ARG A N 1
ATOM 693 C CA . ARG A 1 92 ? 13.742 -14.609 -13.008 1 74.75 92 ARG A CA 1
ATOM 694 C C . ARG A 1 92 ? 13.078 -13.859 -14.156 1 74.75 92 ARG A C 1
ATOM 696 O O . ARG A 1 92 ? 13.711 -13.023 -14.805 1 74.75 92 ARG A O 1
ATOM 703 N N . ARG A 1 93 ? 11.977 -14.477 -14.477 1 82.62 93 ARG A N 1
ATOM 704 C CA . ARG A 1 93 ? 11.172 -13.805 -15.492 1 82.62 93 ARG A CA 1
ATOM 705 C C . ARG A 1 93 ? 10.047 -13 -14.844 1 82.62 93 ARG A C 1
ATOM 707 O O . ARG A 1 93 ? 9.328 -13.5 -13.984 1 82.62 93 ARG A O 1
ATOM 714 N N . THR A 1 94 ? 9.961 -11.648 -15.172 1 81.81 94 THR A N 1
ATOM 715 C CA . THR A 1 94 ? 8.906 -10.773 -14.656 1 81.81 94 THR A CA 1
ATOM 716 C C . THR A 1 94 ? 7.707 -10.766 -15.602 1 81.81 94 THR A C 1
ATOM 718 O O . THR A 1 94 ? 7.859 -10.539 -16.812 1 81.81 94 THR A O 1
ATOM 721 N N . TYR A 1 95 ? 6.586 -11.055 -15.031 1 82.56 95 TYR A N 1
ATOM 722 C CA . TYR A 1 95 ? 5.383 -11.094 -15.859 1 82.56 95 TYR A CA 1
ATOM 723 C C . TYR A 1 95 ? 4.539 -9.844 -15.648 1 82.56 95 TYR A C 1
ATOM 725 O O . TYR A 1 95 ? 3.877 -9.375 -16.578 1 82.56 95 TYR A O 1
ATOM 733 N N . ALA A 1 96 ? 4.434 -9.312 -14.516 1 86.19 96 ALA A N 1
ATOM 734 C CA . ALA A 1 96 ? 3.676 -8.094 -14.234 1 86.19 96 ALA A CA 1
ATOM 735 C C . ALA A 1 96 ? 4.375 -7.242 -13.18 1 86.19 96 ALA A C 1
ATOM 737 O O . ALA A 1 96 ? 4.871 -7.77 -12.18 1 86.19 96 ALA A O 1
ATOM 738 N N . GLN A 1 97 ? 4.527 -6.02 -13.477 1 87.88 97 GLN A N 1
ATOM 739 C CA . GLN A 1 97 ? 5.066 -5.023 -12.562 1 87.88 97 GLN A CA 1
ATOM 740 C C . GLN A 1 97 ? 4.164 -3.791 -12.5 1 87.88 97 GLN A C 1
ATOM 742 O O . GLN A 1 97 ? 4.336 -2.85 -13.273 1 87.88 97 GLN A O 1
ATOM 747 N N . GLU A 1 98 ? 3.256 -3.861 -11.508 1 88.31 98 GLU A N 1
ATOM 748 C CA . GLU A 1 98 ? 2.262 -2.793 -11.461 1 88.31 98 GLU A CA 1
ATOM 749 C C . GLU A 1 98 ? 2.645 -1.729 -10.438 1 88.31 98 GLU A C 1
ATOM 751 O O . GLU A 1 98 ? 2.1 -0.624 -10.453 1 88.31 98 GLU A O 1
ATOM 756 N N . ARG A 1 99 ? 3.586 -2.051 -9.57 1 88.94 99 ARG A N 1
ATOM 757 C CA . ARG A 1 99 ? 3.898 -1.136 -8.477 1 88.94 99 ARG A CA 1
ATOM 758 C C . ARG A 1 99 ? 4.82 -0.016 -8.945 1 88.94 99 ARG A C 1
ATOM 760 O O . ARG A 1 99 ? 5.652 -0.22 -9.836 1 88.94 99 ARG A O 1
ATOM 767 N N . PHE A 1 100 ? 4.688 1.105 -8.32 1 88.44 100 PHE A N 1
ATOM 768 C CA . PHE A 1 100 ? 5.633 2.201 -8.5 1 88.44 100 PHE A CA 1
ATOM 769 C C . PHE A 1 100 ? 7.004 1.825 -7.941 1 88.44 100 PHE A C 1
ATOM 771 O O . PHE A 1 100 ? 7.102 1.198 -6.887 1 88.44 100 PHE A O 1
ATOM 778 N N . ALA A 1 101 ? 8.016 2.131 -8.695 1 89.81 101 ALA A N 1
ATOM 779 C CA . ALA A 1 101 ? 9.391 2.043 -8.219 1 89.81 101 ALA A CA 1
ATOM 780 C C . ALA A 1 101 ? 10.164 3.324 -8.516 1 89.81 101 ALA A C 1
ATOM 782 O O . ALA A 1 101 ? 9.992 3.92 -9.586 1 89.81 101 ALA A O 1
ATOM 783 N N . GLY A 1 102 ? 11 3.766 -7.57 1 91.38 102 GLY A N 1
ATOM 784 C CA . GLY A 1 102 ? 11.789 4.977 -7.738 1 91.38 102 GLY A CA 1
ATOM 785 C C . GLY A 1 102 ? 11.617 5.965 -6.602 1 91.38 102 GLY A C 1
ATOM 786 O O . GLY A 1 102 ? 11.094 5.613 -5.539 1 91.38 102 GLY A O 1
ATOM 787 N N . THR A 1 103 ? 12.188 7.117 -6.859 1 93.44 103 THR A N 1
ATOM 788 C CA . THR A 1 103 ? 12.047 8.195 -5.883 1 93.44 103 THR A CA 1
ATOM 789 C C . THR A 1 103 ? 10.664 8.836 -5.984 1 93.44 103 THR A C 1
ATOM 791 O O . THR A 1 103 ? 10.078 8.898 -7.066 1 93.44 103 THR A O 1
ATOM 794 N N . PHE A 1 104 ? 10.156 9.219 -4.855 1 90.81 104 PHE A N 1
ATOM 795 C CA . PHE A 1 104 ? 8.875 9.898 -4.828 1 90.81 104 PHE A CA 1
ATOM 796 C C . PHE A 1 104 ? 8.906 11.086 -3.867 1 90.81 104 PHE A C 1
ATOM 798 O O . PHE A 1 104 ? 9.758 11.141 -2.979 1 90.81 104 PHE A O 1
ATOM 805 N N . ARG A 1 105 ? 7.98 12.031 -4.117 1 93.81 105 ARG A N 1
ATOM 806 C CA . ARG A 1 105 ? 7.871 13.219 -3.279 1 93.81 105 ARG A CA 1
ATOM 807 C C . ARG A 1 105 ? 6.465 13.805 -3.342 1 93.81 105 ARG A C 1
ATOM 809 O O . ARG A 1 105 ? 5.938 14.055 -4.43 1 93.81 105 ARG A O 1
ATOM 816 N N . ARG A 1 106 ? 5.852 13.93 -2.137 1 94.44 106 ARG A N 1
ATOM 817 C CA . ARG A 1 106 ? 4.582 14.633 -1.993 1 94.44 106 ARG A CA 1
ATOM 818 C C . ARG A 1 106 ? 4.734 15.875 -1.13 1 94.44 106 ARG A C 1
ATOM 820 O O . ARG A 1 106 ? 5.434 15.852 -0.114 1 94.44 106 ARG A O 1
ATOM 827 N N . VAL A 1 107 ? 4.082 16.938 -1.573 1 94.19 107 VAL A N 1
ATOM 828 C CA . VAL A 1 107 ? 4.102 18.156 -0.793 1 94.19 107 VAL A CA 1
ATOM 829 C C . VAL A 1 107 ? 2.674 18.594 -0.462 1 94.19 107 VAL A C 1
ATOM 831 O O . VAL A 1 107 ? 1.825 18.688 -1.352 1 94.19 107 VAL A O 1
ATOM 834 N N . ILE A 1 108 ? 2.48 18.844 0.832 1 93.19 108 ILE A N 1
ATOM 835 C CA . ILE A 1 108 ? 1.159 19.219 1.328 1 93.19 108 ILE A CA 1
ATOM 836 C C . ILE A 1 108 ? 1.235 20.547 2.061 1 93.19 108 ILE A C 1
ATOM 838 O O . ILE A 1 108 ? 2.035 20.719 2.986 1 93.19 108 ILE A O 1
ATOM 842 N N . GLU A 1 109 ? 0.454 21.438 1.675 1 93.25 109 GLU A N 1
ATOM 843 C CA . GLU A 1 109 ? 0.367 22.703 2.4 1 93.25 109 GLU A CA 1
ATOM 844 C C . GLU A 1 109 ? -0.495 22.562 3.652 1 93.25 109 GLU A C 1
ATOM 846 O O . GLU A 1 109 ? -1.649 22.141 3.572 1 93.25 109 GLU A O 1
ATOM 851 N N . LEU A 1 110 ? 0.075 23 4.734 1 93.69 110 LEU A N 1
ATOM 852 C CA . LEU A 1 110 ? -0.629 22.859 6.004 1 93.69 110 LEU A CA 1
ATOM 853 C C . LEU A 1 110 ? -1.396 24.125 6.344 1 93.69 110 LEU A C 1
ATOM 855 O O . LEU A 1 110 ? -0.964 25.234 5.996 1 93.69 110 LEU A O 1
ATOM 859 N N . PRO A 1 111 ? -2.506 23.891 7.055 1 89.06 111 PRO A N 1
ATOM 860 C CA . PRO A 1 111 ? -3.199 25.094 7.527 1 89.06 111 PRO A CA 1
ATOM 861 C C . PRO A 1 111 ? -2.393 25.875 8.562 1 89.06 111 PRO A C 1
ATOM 863 O O . PRO A 1 111 ? -1.48 25.328 9.18 1 89.06 111 PRO A O 1
ATOM 866 N N . GLU A 1 112 ? -2.855 27.062 8.75 1 86.75 112 GLU A N 1
ATOM 867 C CA . GLU A 1 112 ? -2.148 27.953 9.656 1 86.75 112 GLU A CA 1
ATOM 868 C C . GLU A 1 112 ? -2.174 27.422 11.086 1 86.75 112 GLU A C 1
ATOM 870 O O . GLU A 1 112 ? -1.218 27.609 11.844 1 86.75 112 GLU A O 1
ATOM 875 N N . ALA A 1 113 ? -3.186 26.828 11.438 1 89.06 113 ALA A N 1
ATOM 876 C CA . ALA A 1 113 ? -3.383 26.359 12.812 1 89.06 113 ALA A CA 1
ATOM 877 C C . ALA A 1 113 ? -2.473 25.188 13.133 1 89.06 113 ALA A C 1
ATOM 879 O O . ALA A 1 113 ? -2.32 24.812 14.297 1 89.06 113 ALA A O 1
ATOM 880 N N . ALA A 1 114 ? -1.812 24.656 12.156 1 93.94 114 ALA A N 1
ATOM 881 C CA . ALA A 1 114 ? -0.947 23.5 12.391 1 93.94 114 ALA A CA 1
ATOM 882 C C . ALA A 1 114 ? 0.24 23.875 13.273 1 93.94 114 ALA A C 1
ATOM 884 O O . ALA A 1 114 ? 0.848 24.938 13.094 1 93.94 114 ALA A O 1
ATOM 885 N N . ASP A 1 115 ? 0.507 23.078 14.227 1 94.44 115 ASP A N 1
ATOM 886 C CA . ASP A 1 115 ? 1.644 23.297 15.117 1 94.44 115 ASP A CA 1
ATOM 887 C C . ASP A 1 115 ? 2.795 22.344 14.773 1 94.44 115 ASP A C 1
ATOM 889 O O . ASP A 1 115 ? 2.764 21.172 15.117 1 94.44 115 ASP A O 1
ATOM 893 N N . PRO A 1 116 ? 3.842 22.797 14.109 1 92.44 116 PRO A N 1
ATOM 894 C CA . PRO A 1 116 ? 4.934 21.938 13.656 1 92.44 116 PRO A CA 1
ATOM 895 C C . PRO A 1 116 ? 5.691 21.281 14.805 1 92.44 116 PRO A C 1
ATOM 897 O O . PRO A 1 116 ? 6.484 20.359 14.586 1 92.44 116 PRO A O 1
ATOM 900 N N . ASP A 1 117 ? 5.422 21.703 16.062 1 93.31 117 ASP A N 1
ATOM 901 C CA . ASP A 1 117 ? 6.109 21.141 17.203 1 93.31 117 ASP A CA 1
ATOM 902 C C . ASP A 1 117 ? 5.344 19.938 17.766 1 93.31 117 ASP A C 1
ATOM 904 O O . ASP A 1 117 ? 5.848 19.219 18.625 1 93.31 117 ASP A O 1
ATOM 908 N N . LYS A 1 118 ? 4.211 19.797 17.297 1 95.25 118 LYS A N 1
ATOM 909 C CA . LYS A 1 118 ? 3.377 18.688 17.719 1 95.25 118 LYS A CA 1
ATOM 910 C C . LYS A 1 118 ? 3.113 17.719 16.578 1 95.25 118 LYS A C 1
ATOM 912 O O . LYS A 1 118 ? 1.986 17.625 16.078 1 95.25 118 LYS A O 1
ATOM 917 N N . VAL A 1 119 ? 4.184 17.016 16.203 1 96.62 119 VAL A N 1
ATOM 918 C CA . VAL A 1 119 ? 4.078 16.125 15.055 1 96.62 119 VAL A CA 1
ATOM 919 C C . VAL A 1 119 ? 4.504 14.719 15.453 1 96.62 119 VAL A C 1
ATOM 921 O O . VAL A 1 119 ? 5.516 14.539 16.141 1 96.62 119 VAL A O 1
ATOM 924 N N . GLN A 1 120 ? 3.67 13.805 15.133 1 97.31 120 GLN A N 1
ATOM 925 C CA . GLN A 1 120 ? 4.004 12.391 15.289 1 97.31 120 GLN A CA 1
ATOM 926 C C . GLN A 1 120 ? 3.842 11.641 13.977 1 97.31 120 GLN A C 1
ATOM 928 O O . GLN A 1 120 ? 2.9 11.891 13.219 1 97.31 120 GLN A O 1
ATOM 933 N N . ALA A 1 121 ? 4.812 10.797 13.703 1 97.31 121 ALA A N 1
ATOM 934 C CA . ALA A 1 121 ? 4.75 9.977 12.5 1 97.31 121 ALA A CA 1
ATOM 935 C C . ALA A 1 121 ? 5.051 8.516 12.812 1 97.31 121 ALA A C 1
ATOM 937 O O . ALA A 1 121 ? 5.934 8.211 13.617 1 97.31 121 ALA A O 1
ATOM 938 N N . ARG A 1 122 ? 4.262 7.648 12.219 1 97 122 ARG A N 1
ATOM 939 C CA . ARG A 1 122 ? 4.445 6.211 12.391 1 97 122 ARG A CA 1
ATOM 940 C C . ARG A 1 122 ? 4.234 5.473 11.078 1 97 122 ARG A C 1
ATOM 942 O O . ARG A 1 122 ? 3.328 5.801 10.312 1 97 122 ARG A O 1
ATOM 949 N N . TYR A 1 123 ? 5.152 4.527 10.805 1 96.31 123 TYR A N 1
ATOM 950 C CA . TYR A 1 123 ? 5.012 3.684 9.625 1 96.31 123 TYR A CA 1
ATOM 951 C C . TYR A 1 123 ? 4.715 2.242 10.016 1 96.31 123 TYR A C 1
ATOM 953 O O . TYR A 1 123 ? 5.562 1.56 10.594 1 96.31 123 TYR A O 1
ATOM 961 N N . GLU A 1 124 ? 3.463 1.812 9.688 1 94.75 124 GLU A N 1
ATOM 962 C CA . GLU A 1 124 ? 3.006 0.461 10 1 94.75 124 GLU A CA 1
ATOM 963 C C . GLU A 1 124 ? 2.08 -0.076 8.914 1 94.75 124 GLU A C 1
ATOM 965 O O . GLU A 1 124 ? 1.229 0.652 8.398 1 94.75 124 GLU A O 1
ATOM 970 N N . ASN A 1 125 ? 2.289 -1.298 8.547 1 93.81 125 ASN A N 1
ATOM 971 C CA . ASN A 1 125 ? 1.411 -1.991 7.605 1 93.81 125 ASN A CA 1
ATOM 972 C C . ASN A 1 125 ? 1.333 -1.262 6.27 1 93.81 125 ASN A C 1
ATOM 974 O O . ASN A 1 125 ? 0.257 -1.157 5.676 1 93.81 125 ASN A O 1
ATOM 978 N N . GLY A 1 126 ? 2.484 -0.712 5.91 1 95.69 126 GLY A N 1
ATOM 979 C CA . GLY A 1 126 ? 2.59 -0.052 4.617 1 95.69 126 GLY A CA 1
ATOM 980 C C . GLY A 1 126 ? 1.944 1.321 4.598 1 95.69 126 GLY A C 1
ATOM 981 O O . GLY A 1 126 ? 1.709 1.886 3.527 1 95.69 126 GLY A O 1
ATOM 982 N N . CYS A 1 127 ? 1.591 1.8 5.797 1 96.94 127 CYS A N 1
ATOM 983 C CA . CYS A 1 127 ? 0.968 3.111 5.93 1 96.94 127 CYS A CA 1
ATOM 984 C C . CYS A 1 127 ? 1.832 4.043 6.77 1 96.94 127 CYS A C 1
ATOM 986 O O . CYS A 1 127 ? 2.205 3.703 7.895 1 96.94 127 CYS A O 1
ATOM 988 N N . LEU A 1 128 ? 2.158 5.184 6.188 1 97.56 128 LEU A N 1
ATOM 989 C CA . LEU A 1 128 ? 2.783 6.254 6.957 1 97.56 128 LEU A CA 1
ATOM 990 C C .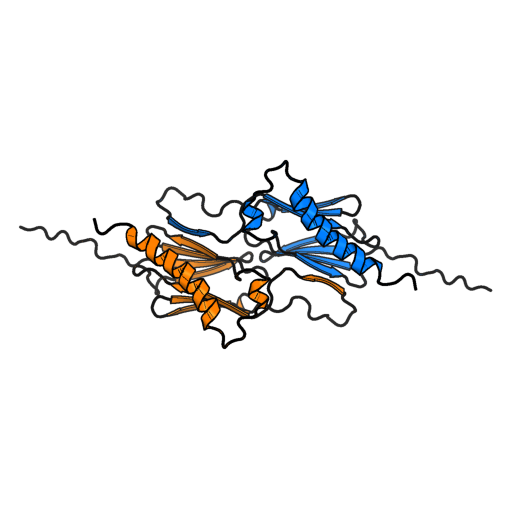 LEU A 1 128 ? 1.733 7.211 7.508 1 97.56 128 LEU A C 1
ATOM 992 O O . LEU A 1 128 ? 1.105 7.953 6.75 1 97.56 128 LEU A O 1
ATOM 996 N N . SER A 1 129 ? 1.567 7.152 8.82 1 97.38 129 SER A N 1
ATOM 997 C CA . SER A 1 129 ? 0.608 8.031 9.477 1 97.38 129 SER A CA 1
ATOM 998 C C . SER A 1 129 ? 1.304 9.234 10.109 1 97.38 129 SER A C 1
ATOM 1000 O O . SER A 1 129 ? 2.258 9.07 10.875 1 97.38 129 SER A O 1
ATOM 1002 N N . ILE A 1 130 ? 0.861 10.375 9.789 1 97.69 130 ILE A N 1
ATOM 1003 C CA . ILE A 1 130 ? 1.395 11.617 10.344 1 97.69 130 ILE A CA 1
ATOM 1004 C C . ILE A 1 130 ? 0.275 12.398 11.023 1 97.69 130 ILE A C 1
ATOM 1006 O O . ILE A 1 130 ? -0.769 12.656 10.422 1 97.69 130 ILE A O 1
ATOM 1010 N N . SER A 1 131 ? 0.485 12.727 12.258 1 97.19 131 SER A N 1
ATOM 1011 C CA . SER A 1 131 ? -0.437 13.562 13.023 1 97.19 131 SER A CA 1
ATOM 1012 C C . SER A 1 131 ? 0.208 14.883 13.414 1 97.19 131 SER A C 1
ATOM 1014 O O . SER A 1 131 ? 1.298 14.906 13.992 1 97.19 131 SER A O 1
ATOM 1016 N N . ILE A 1 132 ? -0.479 15.938 13.039 1 97 132 ILE A N 1
ATOM 1017 C CA . ILE A 1 132 ? 0.018 17.266 13.375 1 97 132 ILE A CA 1
ATOM 1018 C C . ILE A 1 132 ? -0.989 17.984 14.273 1 97 132 ILE A C 1
ATOM 1020 O O . ILE A 1 132 ? -2.141 18.188 13.883 1 97 132 ILE A O 1
ATOM 1024 N N . GLY A 1 133 ? -0.533 18.359 15.414 1 95.75 133 GLY A N 1
ATOM 1025 C CA . GLY A 1 133 ? -1.398 19.094 16.328 1 95.75 133 GLY A CA 1
ATOM 1026 C C . GLY A 1 133 ? -1.714 20.5 15.844 1 95.75 133 GLY A C 1
ATOM 1027 O O . GLY A 1 133 ? -1.019 21.031 14.977 1 95.75 133 GLY A O 1
ATOM 1028 N N . LYS A 1 134 ? -2.807 21 16.375 1 92.31 134 LYS A N 1
ATOM 1029 C CA . LYS A 1 134 ? -3.186 22.375 16.062 1 92.31 134 LYS A CA 1
ATOM 1030 C C . LYS A 1 134 ? -2.822 23.312 17.219 1 92.31 134 LYS A C 1
ATOM 1032 O O . LYS A 1 134 ? -2.846 22.906 18.391 1 92.31 134 LYS A O 1
ATOM 1037 N N . ARG A 1 135 ? -2.459 24.5 16.844 1 88.75 135 ARG A N 1
ATOM 1038 C CA . ARG A 1 135 ? -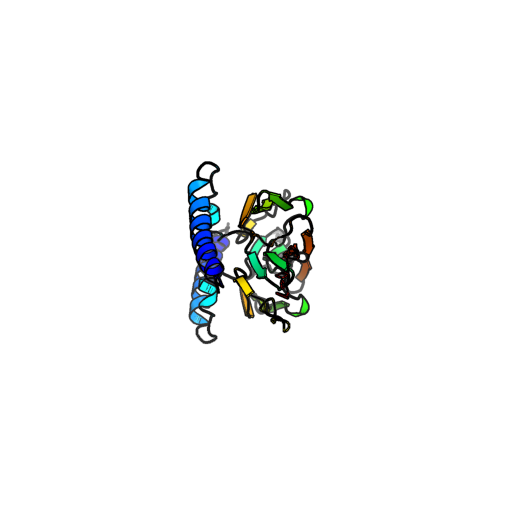2.172 25.516 17.859 1 88.75 135 ARG A CA 1
ATOM 1039 C C . ARG A 1 135 ? -3.441 25.922 18.594 1 88.75 135 ARG A C 1
ATOM 1041 O O . ARG A 1 135 ? -4.531 25.922 18.016 1 88.75 135 ARG A O 1
ATOM 1048 N N . GLU A 1 136 ? -3.424 25.891 19.875 1 71.81 136 GLU A N 1
ATOM 1049 C CA . GLU A 1 136 ? -4.535 26.359 20.703 1 71.81 136 GLU A CA 1
ATOM 1050 C C . GLU A 1 136 ? -4.961 27.781 20.297 1 71.81 136 GLU A C 1
ATOM 1052 O O . GLU A 1 136 ? -4.141 28.688 20.281 1 71.81 136 GLU A O 1
ATOM 1057 N N . SER A 1 137 ? -5.293 28.062 19.266 1 59.12 137 SER A N 1
ATOM 1058 C CA . SER A 1 137 ? -5.699 29.453 19.031 1 59.12 137 SER A CA 1
ATOM 1059 C C . SER A 1 137 ? -6.398 30.016 20.266 1 59.12 137 SER A C 1
ATOM 1061 O O . SER A 1 137 ? -6.988 29.281 21.047 1 59.12 137 SER A O 1
ATOM 1063 N N . SER A 1 138 ? -6.172 31.438 20.312 1 50.16 138 SER A N 1
ATOM 1064 C CA . SER A 1 138 ? -6.562 32.531 21.188 1 50.16 138 SER A CA 1
ATOM 1065 C C . SER A 1 138 ? -8.078 32.594 21.375 1 50.16 138 SER A C 1
ATOM 1067 O O . SER A 1 138 ? -8.82 32.906 20.453 1 50.16 138 SER A O 1
ATOM 1069 N N . ARG A 1 139 ? -8.609 31.531 22.031 1 50.97 139 ARG A N 1
ATOM 1070 C CA . ARG A 1 139 ? -10.016 31.766 22.344 1 50.97 139 ARG A CA 1
ATOM 1071 C C . ARG A 1 139 ? -10.312 33.25 22.406 1 50.97 139 ARG A C 1
ATOM 1073 O O . ARG A 1 139 ? -9.523 34.031 22.938 1 50.97 139 ARG A O 1
ATOM 1080 N N . PRO A 1 140 ? -11.055 33.75 21.484 1 52.41 140 PRO A N 1
ATOM 1081 C CA . PRO A 1 140 ? -11.43 35.156 21.672 1 52.41 140 PRO A CA 1
ATOM 1082 C C . PRO A 1 140 ? -11.648 35.531 23.141 1 52.41 140 PRO A C 1
ATOM 1084 O O . PRO A 1 140 ? -12.258 34.75 23.891 1 52.41 140 PRO A O 1
ATOM 1087 N N . ARG A 1 141 ? -10.68 36.156 23.75 1 52.88 141 ARG A N 1
ATOM 1088 C CA . ARG A 1 141 ? -10.875 36.688 25.078 1 52.88 141 ARG A CA 1
ATOM 1089 C C . ARG A 1 141 ? -12.141 37.531 25.156 1 52.88 141 ARG A C 1
ATOM 1091 O O . ARG A 1 141 ? -12.336 38.438 24.344 1 52.88 141 ARG A O 1
ATOM 1098 N N . ALA A 1 142 ? -13.18 36.906 25.406 1 54.44 142 ALA A N 1
ATOM 1099 C CA . ALA A 1 142 ? -14.352 37.75 25.625 1 54.44 142 ALA A CA 1
ATOM 1100 C C . ALA A 1 142 ? -14.008 38.969 26.484 1 54.44 142 ALA A C 1
ATOM 1102 O O . ALA A 1 142 ? -13.469 38.812 27.578 1 54.44 142 ALA A O 1
ATOM 1103 N N . ILE A 1 143 ? -13.656 39.938 25.781 1 55.06 143 ILE A N 1
ATOM 1104 C CA . ILE A 1 143 ? -13.508 41.188 26.531 1 55.06 143 ILE A CA 1
ATOM 1105 C C . ILE A 1 143 ? -14.836 41.531 27.203 1 55.06 143 ILE A C 1
ATOM 1107 O O . ILE A 1 143 ? -15.844 41.75 26.531 1 55.06 143 ILE A O 1
ATOM 1111 N N . ALA A 1 144 ? -15.008 41.125 28.344 1 51.84 144 ALA A N 1
ATOM 1112 C CA . ALA A 1 144 ? -16.172 41.594 29.109 1 51.84 144 ALA A CA 1
ATOM 1113 C C . ALA A 1 144 ? -16.219 43.125 29.109 1 51.84 144 ALA A C 1
ATOM 1115 O O . ALA A 1 144 ? -15.234 43.781 29.484 1 51.84 144 ALA A O 1
ATOM 1116 N N . VAL A 1 145 ? -16.891 43.531 28.141 1 59.41 145 VAL A N 1
ATOM 1117 C CA . VAL A 1 145 ? -17.125 44.969 28.297 1 59.41 145 VAL A CA 1
ATOM 1118 C C . VAL A 1 145 ? -17.828 45.25 29.609 1 59.41 145 VAL A C 1
ATOM 1120 O O . VAL A 1 145 ? -18.859 44.656 29.906 1 59.41 145 VAL A O 1
ATOM 1123 N N . GLN A 1 146 ? -17.062 45.562 30.578 1 50.56 146 GLN A N 1
ATOM 1124 C CA . GLN A 1 146 ? -17.75 46.188 31.703 1 50.56 146 GLN A CA 1
ATOM 1125 C C . GLN A 1 146 ? -18.422 47.5 31.297 1 50.56 146 GLN A C 1
ATOM 1127 O O . GLN A 1 146 ? -17.906 48.219 30.438 1 50.56 146 GLN A O 1
ATOM 1132 N N . MET B 1 1 ? 12.07 -27.75 -29.406 1 28.62 1 MET B N 1
ATOM 1133 C CA . MET B 1 1 ? 12.305 -26.312 -29.375 1 28.62 1 MET B CA 1
ATOM 1134 C C . MET B 1 1 ? 11.008 -25.547 -29.125 1 28.62 1 MET B C 1
ATOM 1136 O O . MET B 1 1 ? 10.719 -24.562 -29.812 1 28.62 1 MET B O 1
ATOM 1140 N N . SER B 1 2 ? 9.945 -26.219 -28.625 1 33.41 2 SER B N 1
ATOM 1141 C CA . SER B 1 2 ? 8.578 -25.844 -28.266 1 33.41 2 SER B CA 1
ATOM 1142 C C . SER B 1 2 ? 8.578 -24.688 -27.266 1 33.41 2 SER B C 1
ATOM 1144 O O . SER B 1 2 ? 8.664 -24.906 -26.062 1 33.41 2 SER B O 1
ATOM 1146 N N . ASP B 1 3 ? 9.273 -23.453 -27.578 1 31.92 3 ASP B N 1
ATOM 1147 C CA . ASP B 1 3 ? 9.812 -22.219 -27 1 31.92 3 ASP B CA 1
ATOM 1148 C C . ASP B 1 3 ? 8.742 -21.453 -26.25 1 31.92 3 ASP B C 1
ATOM 1150 O O . ASP B 1 3 ? 7.547 -21.719 -26.406 1 31.92 3 ASP B O 1
ATOM 1154 N N . LEU B 1 4 ? 9.164 -20.203 -25.703 1 36.97 4 LEU B N 1
ATOM 1155 C CA . LEU B 1 4 ? 8.852 -19.016 -24.906 1 36.97 4 LEU B CA 1
ATOM 1156 C C . LEU B 1 4 ? 7.617 -18.312 -25.453 1 36.97 4 LEU B C 1
ATOM 1158 O O . LEU B 1 4 ? 7.371 -17.141 -25.141 1 36.97 4 LEU B O 1
ATOM 1162 N N . TYR B 1 5 ? 6.98 -18.906 -26.609 1 40.53 5 TYR B N 1
ATOM 1163 C CA . TYR B 1 5 ? 5.809 -18.297 -27.219 1 40.53 5 TYR B CA 1
ATOM 1164 C C . TYR B 1 5 ? 4.656 -18.203 -26.234 1 40.53 5 TYR B C 1
ATOM 1166 O O . TYR B 1 5 ? 3.682 -17.484 -26.453 1 40.53 5 TYR B O 1
ATOM 1174 N N . PHE B 1 6 ? 4.637 -19.188 -25.344 1 43.56 6 PHE B N 1
ATOM 1175 C CA . PHE B 1 6 ? 3.521 -19.297 -24.406 1 43.56 6 PHE B CA 1
ATOM 1176 C C . PHE B 1 6 ? 3.488 -18.094 -23.453 1 43.56 6 PHE B C 1
ATOM 1178 O O . PHE B 1 6 ? 2.414 -17.641 -23.047 1 43.56 6 PHE B O 1
ATOM 1185 N N . GLY B 1 7 ? 4.621 -17.5 -23.25 1 48.03 7 GLY B N 1
ATOM 1186 C CA . GLY B 1 7 ? 4.691 -16.406 -22.297 1 48.03 7 GLY B CA 1
ATOM 1187 C C . GLY B 1 7 ? 4.004 -15.148 -22.797 1 48.03 7 GLY B C 1
ATOM 1188 O O . GLY B 1 7 ? 3.307 -14.477 -22.031 1 48.03 7 GLY B O 1
ATOM 1189 N N . THR B 1 8 ? 4.25 -14.93 -24.125 1 48.59 8 THR B N 1
ATOM 1190 C CA . THR B 1 8 ? 3.736 -13.672 -24.672 1 48.59 8 THR B CA 1
ATOM 1191 C C . THR B 1 8 ? 2.217 -13.727 -24.797 1 48.59 8 THR B C 1
ATOM 1193 O O . THR B 1 8 ? 1.528 -12.75 -24.5 1 48.59 8 THR B O 1
ATOM 1196 N N . ASP B 1 9 ? 1.746 -14.883 -25.328 1 48.75 9 ASP B N 1
ATOM 1197 C CA . ASP B 1 9 ? 0.329 -14.945 -25.672 1 48.75 9 ASP B CA 1
ATOM 1198 C C . ASP B 1 9 ? -0.541 -14.961 -24.422 1 48.75 9 ASP B C 1
ATOM 1200 O O . ASP B 1 9 ? -1.581 -14.297 -24.359 1 48.75 9 ASP B O 1
ATOM 1204 N N . LEU B 1 10 ? -0.063 -15.688 -23.484 1 46.41 10 LEU B N 1
ATOM 1205 C CA . LEU B 1 10 ? -0.882 -15.781 -22.281 1 46.41 10 LEU B CA 1
ATOM 1206 C C . LEU B 1 10 ? -0.956 -14.438 -21.562 1 46.41 10 LEU B C 1
ATOM 1208 O O . LEU B 1 10 ? -2.012 -14.055 -21.047 1 46.41 10 LEU B O 1
ATOM 1212 N N . PHE B 1 11 ? 0.122 -13.633 -21.688 1 49.94 11 PHE B N 1
ATOM 1213 C CA . PHE B 1 11 ? 0.146 -12.359 -20.969 1 49.94 11 PHE B CA 1
ATOM 1214 C C . PHE B 1 11 ? -0.679 -11.312 -21.719 1 49.94 11 PHE B C 1
ATOM 1216 O O . PHE B 1 11 ? -1.344 -10.484 -21.094 1 49.94 11 PHE B O 1
ATOM 1223 N N . SER B 1 12 ? -0.59 -11.328 -23.125 1 51.16 12 SER B N 1
ATOM 1224 C CA . SER B 1 12 ? -1.49 -10.484 -23.891 1 51.16 12 SER B CA 1
ATOM 1225 C C . SER B 1 12 ? -2.949 -10.852 -23.641 1 51.16 12 SER B C 1
ATOM 1227 O O . SER B 1 12 ? -3.812 -9.969 -23.578 1 51.16 12 SER B O 1
ATOM 1229 N N . GLU B 1 13 ? -3.186 -12.078 -23.484 1 46.44 13 GLU B N 1
ATOM 1230 C CA . GLU B 1 13 ? -4.547 -12.516 -23.203 1 46.44 13 GLU B CA 1
ATOM 1231 C C . GLU B 1 13 ? -4.965 -12.133 -21.781 1 46.44 13 GLU B C 1
ATOM 1233 O O . GLU B 1 13 ? -6.129 -11.805 -21.531 1 46.44 13 GLU B O 1
ATOM 1238 N N . PHE B 1 14 ? -4.074 -12.078 -20.891 1 50.19 14 PHE B N 1
ATOM 1239 C CA . PHE B 1 14 ? -4.387 -11.641 -19.531 1 50.19 14 PHE B CA 1
ATOM 1240 C C . PHE B 1 14 ? -4.738 -10.156 -19.516 1 50.19 14 PHE B C 1
ATOM 1242 O O . PHE B 1 14 ? -5.656 -9.742 -18.797 1 50.19 14 PHE B O 1
ATOM 1249 N N . ASP B 1 15 ? -3.912 -9.352 -20.312 1 51.28 15 ASP B N 1
ATOM 1250 C CA . ASP B 1 15 ? -4.297 -7.953 -20.438 1 51.28 15 ASP B CA 1
ATOM 1251 C C . ASP B 1 15 ? -5.703 -7.824 -21.016 1 51.28 15 ASP B C 1
ATOM 1253 O O . ASP B 1 15 ? -6.488 -6.984 -20.578 1 51.28 15 ASP B O 1
ATOM 1257 N N . ARG B 1 16 ? -6.016 -8.695 -22.031 1 48.47 16 ARG B N 1
ATOM 1258 C CA . ARG B 1 16 ? -7.344 -8.68 -22.625 1 48.47 16 ARG B CA 1
ATOM 1259 C C . ARG B 1 16 ? -8.391 -9.227 -21.672 1 48.47 16 ARG B C 1
ATOM 1261 O O . ARG B 1 16 ? -9.508 -8.695 -21.578 1 48.47 16 ARG B O 1
ATOM 1268 N N . LEU B 1 17 ? -8.008 -10.203 -20.938 1 48.12 17 LEU B N 1
ATOM 1269 C CA . LEU B 1 17 ? -8.953 -10.766 -19.984 1 48.12 17 LEU B CA 1
ATOM 1270 C C . LEU B 1 17 ? -9.18 -9.82 -18.812 1 48.12 17 LEU B C 1
ATOM 1272 O O . LEU B 1 17 ? -10.32 -9.641 -18.375 1 48.12 17 LEU B O 1
ATOM 1276 N N . ARG B 1 18 ? -8.133 -9.211 -18.328 1 49.75 18 ARG B N 1
ATOM 1277 C CA . ARG B 1 18 ? -8.281 -8.188 -17.312 1 49.75 18 ARG B CA 1
ATOM 1278 C C . ARG B 1 18 ? -9.203 -7.062 -17.781 1 49.75 18 ARG B C 1
ATOM 1280 O O . ARG B 1 18 ? -10.078 -6.625 -17.031 1 49.75 18 ARG B O 1
ATOM 1287 N N . GLN B 1 19 ? -8.961 -6.645 -19.016 1 49.09 19 GLN B N 1
ATOM 1288 C CA . GLN B 1 19 ? -9.859 -5.645 -19.594 1 49.09 19 GLN B CA 1
ATOM 1289 C C . GLN B 1 19 ? -11.273 -6.195 -19.734 1 49.09 19 GLN B C 1
ATOM 1291 O O . GLN B 1 19 ? -12.25 -5.488 -19.484 1 49.09 19 GLN B O 1
ATOM 1296 N N . GLN B 1 20 ? -11.398 -7.434 -20.125 1 44.91 20 GLN B N 1
ATOM 1297 C CA . GLN B 1 20 ? -12.719 -8.031 -20.344 1 44.91 20 GLN B CA 1
ATOM 1298 C C . GLN B 1 20 ? -13.391 -8.375 -19.016 1 44.91 20 GLN B C 1
ATOM 1300 O O . GLN B 1 20 ? -14.609 -8.258 -18.875 1 44.91 20 GLN B O 1
ATOM 1305 N N . MET B 1 21 ? -12.75 -8.969 -18.156 1 43.5 21 MET B N 1
ATOM 1306 C CA . MET B 1 21 ? -13.367 -9.242 -16.875 1 43.5 21 MET B CA 1
ATOM 1307 C C . MET B 1 21 ? -13.797 -7.941 -16.188 1 43.5 21 MET B C 1
ATOM 1309 O O . MET B 1 21 ? -14.852 -7.887 -15.555 1 43.5 21 MET B O 1
ATOM 1313 N N . ALA B 1 22 ? -13.016 -6.941 -16.344 1 45.62 22 ALA B N 1
ATOM 1314 C CA . ALA B 1 22 ? -13.516 -5.633 -15.93 1 45.62 22 ALA B CA 1
ATOM 1315 C C . ALA B 1 22 ? -14.836 -5.309 -16.625 1 45.62 22 ALA B C 1
ATOM 1317 O O . ALA B 1 22 ? -15.727 -4.703 -16.031 1 45.62 22 ALA B O 1
ATOM 1318 N N . GLU B 1 23 ? -14.977 -5.668 -17.844 1 43.09 23 GLU B N 1
ATOM 1319 C CA . GLU B 1 23 ? -16.203 -5.398 -18.578 1 43.09 23 GLU B CA 1
ATOM 1320 C C . GLU B 1 23 ? -17.297 -6.395 -18.219 1 43.09 23 GLU B C 1
ATOM 1322 O O . GLU B 1 23 ? -18.484 -6.039 -18.156 1 43.09 23 GLU B O 1
ATOM 1327 N N . ARG B 1 24 ? -17 -7.688 -18.234 1 41.94 24 ARG B N 1
ATOM 1328 C CA . ARG B 1 24 ? -18.109 -8.625 -18.109 1 41.94 24 ARG B CA 1
ATOM 1329 C C . ARG B 1 24 ? -18.547 -8.789 -16.656 1 41.94 24 ARG B C 1
ATOM 1331 O O . ARG B 1 24 ? -19.609 -9.352 -16.375 1 41.94 24 ARG B O 1
ATOM 1338 N N . PHE B 1 25 ? -17.781 -8.82 -15.633 1 42.44 25 PHE B N 1
ATOM 1339 C CA . PHE B 1 25 ? -18.359 -8.727 -14.305 1 42.44 25 PHE B CA 1
ATOM 1340 C C . PHE B 1 25 ? -19.156 -7.43 -14.148 1 42.44 25 PHE B C 1
ATOM 1342 O O . PHE B 1 25 ? -18.688 -6.496 -13.484 1 42.44 25 PHE B O 1
ATOM 1349 N N . VAL B 1 26 ? -19.812 -6.898 -15.039 1 39.91 26 VAL B N 1
ATOM 1350 C CA . VAL B 1 26 ? -20.859 -5.879 -15.195 1 39.91 26 VAL B CA 1
ATOM 1351 C C . VAL B 1 26 ? -21.906 -6.043 -14.102 1 39.91 26 VAL B C 1
ATOM 1353 O O . VAL B 1 26 ? -22.516 -5.066 -13.664 1 39.91 26 VAL B O 1
ATOM 1356 N N . GLY B 1 27 ? -22.344 -7.238 -13.828 1 40.66 27 GLY B N 1
ATOM 1357 C CA . GLY B 1 27 ? -23.469 -7.273 -12.906 1 40.66 27 GLY B CA 1
ATOM 1358 C C . GLY B 1 27 ? -23.109 -6.812 -11.508 1 40.66 27 GLY B C 1
ATOM 1359 O O . GLY B 1 27 ? -23.984 -6.707 -10.641 1 40.66 27 GLY B O 1
ATOM 1360 N N . PHE B 1 28 ? -22.047 -7.344 -10.93 1 39.31 28 PHE B N 1
ATOM 1361 C CA . PHE B 1 28 ? -21.703 -6.621 -9.711 1 39.31 28 PHE B CA 1
ATOM 1362 C C . PHE B 1 28 ? -21.203 -5.219 -10.031 1 39.31 28 PHE B C 1
ATOM 1364 O O . PHE B 1 28 ? -20.5 -5.02 -11.016 1 39.31 28 PHE B O 1
ATOM 1371 N N . PRO B 1 29 ? -21.969 -4.137 -9.719 1 36.72 29 PRO B N 1
ATOM 1372 C CA . PRO B 1 29 ? -21.438 -2.795 -9.977 1 36.72 29 PRO B CA 1
ATOM 1373 C C . PRO B 1 29 ? -19.906 -2.762 -9.984 1 36.72 29 PRO B C 1
ATOM 1375 O O . PRO B 1 29 ? -19.266 -3.012 -8.961 1 36.72 29 PRO B O 1
ATOM 1378 N N . SER B 1 30 ? -19.266 -3.432 -10.852 1 39.47 30 SER B N 1
ATOM 1379 C CA . SER B 1 30 ? -17.875 -3.053 -11.078 1 39.47 30 SER B CA 1
ATOM 1380 C C . SER B 1 30 ? -17.641 -1.582 -10.75 1 39.47 30 SER B C 1
ATOM 1382 O O . SER B 1 30 ? -18.25 -0.701 -11.367 1 39.47 30 SER B O 1
ATOM 1384 N N . SER B 1 31 ? -17.625 -1.192 -9.531 1 36.75 31 SER B N 1
ATOM 1385 C CA . SER B 1 31 ? -17.484 0.197 -9.102 1 36.75 31 SER B CA 1
ATOM 1386 C C . SER B 1 31 ? -16.688 1.013 -10.117 1 36.75 31 SER B C 1
ATOM 1388 O O . SER B 1 31 ? -15.531 0.702 -10.398 1 36.75 31 SER B O 1
ATOM 1390 N N . ILE B 1 32 ? -17.297 1.504 -11.195 1 38.34 32 ILE B N 1
ATOM 1391 C CA . ILE B 1 32 ? -16.859 2.695 -11.914 1 38.34 32 ILE B CA 1
ATOM 1392 C C . ILE B 1 32 ? -15.812 3.441 -11.094 1 38.34 32 ILE B C 1
ATOM 1394 O O . ILE B 1 32 ? -15.023 4.215 -11.641 1 38.34 32 ILE B O 1
ATOM 1398 N N . ARG B 1 33 ? -15.945 3.33 -9.82 1 40.16 33 ARG B N 1
ATOM 1399 C CA . ARG B 1 33 ? -14.953 4.012 -8.992 1 40.16 33 ARG B CA 1
ATOM 1400 C C . ARG B 1 33 ? -13.578 3.385 -9.164 1 40.16 33 ARG B C 1
ATOM 1402 O O . ARG B 1 33 ? -12.57 3.949 -8.719 1 40.16 33 ARG B O 1
ATOM 1409 N N . ALA B 1 34 ? -13.539 1.984 -9.633 1 44.38 34 ALA B N 1
ATOM 1410 C CA . ALA B 1 34 ? -12.227 1.451 -9.977 1 44.38 34 ALA B CA 1
ATOM 1411 C C . ALA B 1 34 ? -11.539 2.318 -11.031 1 44.38 34 ALA B C 1
ATOM 1413 O O . ALA B 1 34 ? -10.312 2.377 -11.086 1 44.38 34 ALA B O 1
ATOM 1414 N N . SER B 1 35 ? -12.344 2.918 -11.859 1 44.84 35 SER B N 1
ATOM 1415 C CA . SER B 1 35 ? -11.742 3.715 -12.922 1 44.84 35 SER B CA 1
ATOM 1416 C C . SER B 1 35 ? -10.883 4.844 -12.352 1 44.84 35 SER B C 1
ATOM 1418 O O . SER B 1 35 ? -9.82 5.148 -12.883 1 44.84 35 SER B O 1
ATOM 1420 N N . ARG B 1 36 ? -11.461 5.516 -11.328 1 48.19 36 ARG B N 1
ATOM 1421 C CA . ARG B 1 36 ? -10.641 6.637 -10.883 1 48.19 36 ARG B CA 1
ATOM 1422 C C . ARG B 1 36 ? -9.43 6.145 -10.094 1 48.19 36 ARG B C 1
ATOM 1424 O O . ARG B 1 36 ? -8.414 6.844 -10 1 48.19 36 ARG B O 1
ATOM 1431 N N . PHE B 1 37 ? -9.789 4.992 -9.406 1 55.91 37 PHE B N 1
ATOM 1432 C CA . PHE B 1 37 ? -8.648 4.391 -8.727 1 55.91 37 PHE B CA 1
ATOM 1433 C C . PHE B 1 37 ? -8.094 3.221 -9.531 1 55.91 37 PHE B C 1
ATOM 1435 O O . PHE B 1 37 ? -8.852 2.475 -10.156 1 55.91 37 PHE B O 1
ATOM 1442 N N . GLY B 1 38 ? -7.27 3.447 -10.328 1 61.19 38 GLY B N 1
ATOM 1443 C CA . GLY B 1 38 ? -6.629 2.34 -11.016 1 61.19 38 GLY B CA 1
ATOM 1444 C C . GLY B 1 38 ? -6.926 0.992 -10.391 1 61.19 38 GLY B C 1
ATOM 1445 O O . GLY B 1 38 ? -7.742 0.895 -9.469 1 61.19 38 GLY B O 1
ATOM 1446 N N . THR B 1 39 ? -6.566 -0.227 -10.867 1 80.94 39 THR B N 1
ATOM 1447 C CA . THR B 1 39 ? -6.73 -1.598 -10.398 1 80.94 39 THR B CA 1
ATOM 1448 C C . THR B 1 39 ? -6.125 -1.768 -9.008 1 80.94 39 THR B C 1
ATOM 1450 O O . THR B 1 39 ? -5.027 -1.268 -8.742 1 80.94 39 THR B O 1
ATOM 1453 N N . PHE B 1 40 ? -7.078 -2.205 -8.039 1 91.12 40 PHE B N 1
ATOM 1454 C CA . PHE B 1 40 ? -6.555 -2.48 -6.703 1 91.12 40 PHE B CA 1
ATOM 1455 C C . PHE B 1 40 ? -6.727 -3.953 -6.352 1 91.12 40 PHE B C 1
ATOM 1457 O O . PHE B 1 40 ? -7.77 -4.547 -6.629 1 91.12 40 PHE B O 1
ATOM 1464 N N . PRO B 1 41 ? -5.797 -4.594 -5.562 1 95.31 41 PRO B N 1
ATOM 1465 C CA . PRO B 1 41 ? -4.453 -4.043 -5.367 1 95.31 41 PRO B CA 1
ATOM 1466 C C . PRO B 1 41 ? -3.592 -4.129 -6.625 1 95.31 41 PRO B C 1
ATOM 1468 O O . PRO B 1 41 ? -3.855 -4.957 -7.504 1 95.31 41 PRO B O 1
ATOM 1471 N N . GLN B 1 42 ? -2.605 -3.223 -6.754 1 91.56 42 GLN B N 1
ATOM 1472 C CA . GLN B 1 42 ? -1.544 -3.447 -7.73 1 91.56 42 GLN B CA 1
ATOM 1473 C C . GLN B 1 42 ? -0.775 -4.73 -7.422 1 91.56 42 GLN B C 1
ATOM 1475 O O . GLN B 1 42 ? -0.604 -5.09 -6.254 1 91.56 42 GLN B O 1
ATOM 1480 N N . ILE B 1 43 ? -0.303 -5.445 -8.469 1 94 43 ILE B N 1
ATOM 1481 C CA . ILE B 1 43 ? 0.376 -6.715 -8.234 1 94 43 ILE B CA 1
ATOM 1482 C C . ILE B 1 43 ? 1.666 -6.77 -9.047 1 94 43 ILE B C 1
ATOM 1484 O O . ILE B 1 43 ? 1.753 -6.172 -10.125 1 94 43 ILE B O 1
ATOM 1488 N N . ASN B 1 44 ? 2.668 -7.367 -8.508 1 93.62 44 ASN B N 1
ATOM 1489 C CA . ASN B 1 44 ? 3.838 -7.852 -9.234 1 93.62 44 ASN B CA 1
ATOM 1490 C C . ASN B 1 44 ? 3.84 -9.375 -9.336 1 93.62 44 ASN B C 1
ATOM 1492 O O . ASN B 1 44 ? 3.498 -10.07 -8.383 1 93.62 44 ASN B O 1
ATOM 1496 N N . ILE B 1 45 ? 4.148 -9.836 -10.477 1 93.31 45 ILE B N 1
ATOM 1497 C CA . ILE B 1 45 ? 4.238 -11.273 -10.703 1 93.31 45 ILE B CA 1
ATOM 1498 C C . ILE B 1 45 ? 5.598 -11.617 -11.297 1 93.31 45 ILE B C 1
ATOM 1500 O O . ILE B 1 45 ? 6.008 -11.047 -12.305 1 93.31 45 ILE B O 1
ATOM 1504 N N . GLY B 1 46 ? 6.273 -12.531 -10.602 1 91.19 46 GLY B N 1
ATOM 1505 C CA . GLY B 1 46 ? 7.527 -13.086 -11.086 1 91.19 46 GLY B CA 1
ATOM 1506 C C . GLY B 1 46 ? 7.574 -14.602 -11.008 1 91.19 46 GLY B C 1
ATOM 1507 O O . GLY B 1 46 ? 6.789 -15.219 -10.289 1 91.19 46 GLY B O 1
ATOM 1508 N N . VAL B 1 47 ? 8.477 -15.141 -11.852 1 88.44 47 VAL B N 1
ATOM 1509 C CA . VAL B 1 47 ? 8.633 -16.594 -11.875 1 88.44 47 VAL B CA 1
ATOM 1510 C C . VAL B 1 47 ? 10.109 -16.953 -11.75 1 88.44 47 VAL B C 1
ATOM 1512 O O . VAL B 1 47 ? 10.961 -16.344 -12.391 1 88.44 47 VAL B O 1
ATOM 1515 N N . THR B 1 48 ? 10.359 -17.938 -10.914 1 88.31 48 THR B N 1
ATOM 1516 C CA . THR B 1 48 ? 11.68 -18.547 -10.812 1 88.31 48 THR B CA 1
ATOM 1517 C C . THR B 1 48 ? 11.656 -19.984 -11.336 1 88.31 48 THR B C 1
ATOM 1519 O O . THR B 1 48 ? 10.633 -20.438 -11.852 1 88.31 48 THR B O 1
ATOM 1522 N N . ASP B 1 49 ? 12.828 -20.609 -11.211 1 85.44 49 ASP B N 1
ATOM 1523 C CA . ASP B 1 49 ? 12.867 -22 -11.656 1 85.44 49 ASP B CA 1
ATOM 1524 C C . ASP B 1 49 ? 11.969 -22.875 -10.797 1 85.44 49 ASP B C 1
ATOM 1526 O O . ASP B 1 49 ? 11.414 -23.859 -11.281 1 85.44 49 ASP B O 1
ATOM 1530 N N . ASP B 1 50 ? 11.758 -22.406 -9.609 1 90.19 50 ASP B N 1
ATOM 1531 C CA . ASP B 1 50 ? 11.125 -23.312 -8.664 1 90.19 50 ASP B CA 1
ATOM 1532 C C . ASP B 1 50 ? 9.773 -22.781 -8.195 1 90.19 50 ASP B C 1
ATOM 1534 O O . ASP B 1 50 ? 8.992 -23.5 -7.57 1 90.19 50 ASP B O 1
ATOM 1538 N N . SER B 1 51 ? 9.562 -21.484 -8.562 1 93.69 51 SER B N 1
ATOM 1539 C CA . SER B 1 51 ? 8.359 -20.938 -7.941 1 93.69 51 SER B CA 1
ATOM 1540 C C . SER B 1 51 ? 7.773 -19.797 -8.773 1 93.69 51 SER B C 1
ATOM 1542 O O . SER B 1 51 ? 8.461 -19.234 -9.625 1 93.69 51 SER B O 1
ATOM 1544 N N . ILE B 1 52 ? 6.516 -19.562 -8.578 1 93 52 ILE B N 1
ATOM 1545 C CA . ILE B 1 52 ? 5.809 -18.375 -9.016 1 93 52 ILE B CA 1
ATOM 1546 C C . ILE B 1 52 ? 5.598 -17.438 -7.828 1 93 52 ILE B C 1
ATOM 1548 O O . ILE B 1 52 ? 5.062 -17.844 -6.797 1 93 52 ILE B O 1
ATOM 1552 N N . GLU B 1 53 ? 6.047 -16.219 -8.016 1 95 53 GLU B N 1
ATOM 1553 C CA . GLU B 1 53 ? 5.988 -15.242 -6.93 1 95 53 GLU B CA 1
ATOM 1554 C C . GLU B 1 53 ? 5.035 -14.102 -7.266 1 95 53 GLU B C 1
ATOM 1556 O O . GLU B 1 53 ? 5.203 -13.422 -8.281 1 95 53 GLU B O 1
ATOM 1561 N N . ILE B 1 54 ? 4.008 -13.938 -6.395 1 95.38 54 ILE B N 1
ATOM 1562 C CA . ILE B 1 54 ? 3.047 -12.852 -6.551 1 95.38 54 ILE B CA 1
ATOM 1563 C C . ILE B 1 54 ? 3.076 -11.953 -5.316 1 95.38 54 ILE B C 1
ATOM 1565 O O . ILE B 1 54 ? 3.055 -12.438 -4.188 1 95.38 54 ILE B O 1
ATOM 1569 N N . VAL B 1 55 ? 3.225 -10.68 -5.57 1 96.44 55 VAL B N 1
ATOM 1570 C CA . VAL B 1 55 ? 3.094 -9.727 -4.473 1 96.44 55 VAL B CA 1
ATOM 1571 C C . VAL B 1 55 ? 1.954 -8.75 -4.766 1 96.44 55 VAL B C 1
ATOM 1573 O O . VAL B 1 55 ? 1.957 -8.078 -5.797 1 96.44 55 VAL B O 1
ATOM 1576 N N . ALA B 1 56 ? 0.91 -8.742 -3.926 1 96.06 56 ALA B N 1
ATOM 1577 C CA . ALA B 1 56 ? -0.173 -7.762 -3.982 1 96.06 56 ALA B CA 1
ATOM 1578 C C . ALA B 1 56 ? 0.048 -6.641 -2.973 1 96.06 56 ALA B C 1
ATOM 1580 O O . ALA B 1 56 ? 0.321 -6.898 -1.798 1 96.06 56 ALA B O 1
ATOM 1581 N N . PHE B 1 57 ? -0.037 -5.426 -3.432 1 94.88 57 PHE B N 1
ATOM 1582 C CA . PHE B 1 57 ? 0.219 -4.27 -2.584 1 94.88 57 PHE B CA 1
ATOM 1583 C C . PHE B 1 57 ? -1.084 -3.699 -2.035 1 94.88 57 PHE B C 1
ATOM 1585 O O . PHE B 1 57 ? -1.794 -2.975 -2.736 1 94.88 57 PHE B O 1
ATOM 1592 N N . ALA B 1 58 ? -1.35 -4.051 -0.781 1 96.19 58 ALA B N 1
ATOM 1593 C CA . ALA B 1 58 ? -2.621 -3.76 -0.123 1 96.19 58 ALA B CA 1
ATOM 1594 C C . ALA B 1 58 ? -2.396 -3.139 1.253 1 96.19 58 ALA B C 1
ATOM 1596 O O . ALA B 1 58 ? -2.789 -3.711 2.271 1 96.19 58 ALA B O 1
ATOM 1597 N N . PRO B 1 59 ? -1.845 -1.912 1.246 1 95.94 59 PRO B N 1
ATOM 1598 C CA . PRO B 1 59 ? -1.572 -1.294 2.545 1 95.94 59 PRO B CA 1
ATOM 1599 C C . PRO B 1 59 ? -2.844 -1.015 3.344 1 95.94 59 PRO B C 1
ATOM 1601 O O . PRO B 1 59 ? -3.861 -0.616 2.771 1 95.94 59 PRO B O 1
ATOM 1604 N N . GLY B 1 60 ? -2.783 -1.199 4.617 1 94 60 GLY B N 1
ATOM 1605 C CA . GLY B 1 60 ? -3.846 -0.823 5.539 1 94 60 GLY B CA 1
ATOM 1606 C C . GLY B 1 60 ? -5.004 -1.802 5.547 1 94 60 GLY B C 1
ATOM 1607 O O . GLY B 1 60 ? -6.012 -1.572 6.215 1 94 60 GLY B O 1
ATOM 1608 N N . VAL B 1 61 ? -4.914 -2.826 4.754 1 94.81 61 VAL B N 1
ATOM 1609 C CA . VAL B 1 61 ? -5.969 -3.832 4.746 1 94.81 61 VAL B CA 1
ATOM 1610 C C . VAL B 1 61 ? -5.801 -4.766 5.945 1 94.81 61 VAL B C 1
ATOM 1612 O O . VAL B 1 61 ? -4.68 -5.148 6.289 1 94.81 61 VAL B O 1
ATOM 1615 N N . ASP B 1 62 ? -6.945 -5.082 6.555 1 94.06 62 ASP B N 1
ATOM 1616 C CA . ASP B 1 62 ? -6.938 -6.09 7.613 1 94.06 62 ASP B CA 1
ATOM 1617 C C . ASP B 1 62 ? -6.633 -7.473 7.047 1 94.06 62 ASP B C 1
ATOM 1619 O O . ASP B 1 62 ? -7.309 -7.934 6.121 1 94.06 62 ASP B O 1
ATOM 1623 N N . SER B 1 63 ? -5.625 -8.102 7.656 1 94.69 63 SER B N 1
ATOM 1624 C CA . SER B 1 63 ? -5.238 -9.414 7.152 1 94.69 63 SER B CA 1
ATOM 1625 C C . SER B 1 63 ? -6.402 -10.398 7.215 1 94.69 63 SER B C 1
ATOM 1627 O O . SER B 1 63 ? -6.508 -11.297 6.379 1 94.69 63 SER B O 1
ATOM 1629 N N . ALA B 1 64 ? -7.254 -10.266 8.172 1 95.25 64 ALA B N 1
ATOM 1630 C CA . ALA B 1 64 ? -8.398 -11.156 8.336 1 95.25 64 ALA B CA 1
ATOM 1631 C C . ALA B 1 64 ? -9.414 -10.953 7.219 1 95.25 64 ALA B C 1
ATOM 1633 O O . ALA B 1 64 ? -10.289 -11.789 7.004 1 95.25 64 ALA B O 1
ATOM 1634 N N . ALA B 1 65 ? -9.273 -9.82 6.523 1 95.25 65 ALA B N 1
ATOM 1635 C CA . ALA B 1 65 ? -10.211 -9.5 5.445 1 95.25 65 ALA B CA 1
ATOM 1636 C C . ALA B 1 65 ? -9.688 -10 4.102 1 95.25 65 ALA B C 1
ATOM 1638 O O . ALA B 1 65 ? -10.359 -9.875 3.08 1 95.25 65 ALA B O 1
ATOM 1639 N N . LEU B 1 66 ? -8.516 -10.539 4.086 1 97.19 66 LEU B N 1
ATOM 1640 C CA . LEU B 1 66 ? -7.914 -11.031 2.85 1 97.19 66 LEU B CA 1
ATOM 1641 C C . LEU B 1 66 ? -8.297 -12.484 2.594 1 97.19 66 LEU B C 1
ATOM 1643 O O . LEU B 1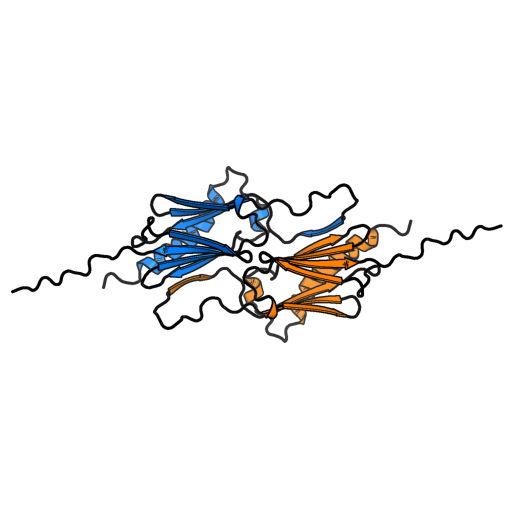 66 ? -8.328 -13.297 3.523 1 97.19 66 LEU B O 1
ATOM 1647 N N . ASP B 1 67 ? -8.68 -12.742 1.364 1 96.69 67 ASP B N 1
ATOM 1648 C CA . ASP B 1 67 ? -8.977 -14.102 0.926 1 96.69 67 ASP B CA 1
ATOM 1649 C C . ASP B 1 67 ? -8.133 -14.484 -0.285 1 96.69 67 ASP B C 1
ATOM 1651 O O . ASP B 1 67 ? -8.078 -13.75 -1.27 1 96.69 67 ASP B O 1
ATOM 1655 N N . VAL B 1 68 ? -7.441 -15.633 -0.144 1 97.44 68 VAL B N 1
ATOM 1656 C CA . VAL B 1 68 ? -6.613 -16.156 -1.228 1 97.44 68 VAL B CA 1
ATOM 1657 C C . VAL B 1 68 ? -6.996 -17.609 -1.514 1 97.44 68 VAL B C 1
ATOM 1659 O O . VAL B 1 68 ? -7.008 -18.438 -0.606 1 97.44 68 VAL B O 1
ATOM 1662 N N . SER B 1 69 ? -7.309 -17.891 -2.703 1 97.31 69 SER B N 1
ATOM 1663 C CA . SER B 1 69 ? -7.672 -19.25 -3.053 1 97.31 69 SER B CA 1
ATOM 1664 C C . SER B 1 69 ? -7.148 -19.625 -4.434 1 97.31 69 SER B C 1
ATOM 1666 O O . SER B 1 69 ? -6.906 -18.766 -5.27 1 97.31 69 SER B O 1
ATOM 1668 N N . ILE B 1 70 ? -6.871 -20.844 -4.598 1 95.81 70 ILE B N 1
ATOM 1669 C CA . ILE B 1 70 ? -6.527 -21.406 -5.902 1 95.81 70 ILE B CA 1
ATOM 1670 C C . ILE B 1 70 ? -7.539 -22.469 -6.297 1 95.81 70 ILE B C 1
ATOM 1672 O O . ILE B 1 70 ? -7.793 -23.406 -5.535 1 95.81 70 ILE B O 1
ATOM 1676 N N . ASP B 1 71 ? -8.125 -22.281 -7.441 1 93.88 71 ASP B N 1
ATOM 1677 C CA . ASP B 1 71 ? -9.078 -23.25 -7.98 1 93.88 71 ASP B CA 1
ATOM 1678 C C . ASP B 1 71 ? -8.945 -23.359 -9.5 1 93.88 71 ASP B C 1
ATOM 1680 O O . ASP B 1 71 ? -9 -22.344 -10.203 1 93.88 71 ASP B O 1
ATOM 1684 N N . LYS B 1 72 ? -8.703 -24.578 -9.969 1 92.25 72 LYS B N 1
ATOM 1685 C CA . LYS B 1 72 ? -8.641 -24.859 -11.398 1 92.25 72 LYS B CA 1
ATOM 1686 C C . LYS B 1 72 ? -7.629 -23.953 -12.094 1 92.25 72 LYS B C 1
ATOM 1688 O O . LYS B 1 72 ? -7.934 -23.375 -13.133 1 92.25 72 LYS B O 1
ATOM 1693 N N . GLY B 1 73 ? -6.547 -23.75 -11.453 1 91.94 73 GLY B N 1
ATOM 1694 C CA . GLY B 1 73 ? -5.445 -23.031 -12.07 1 91.94 73 GLY B CA 1
ATOM 1695 C C . GLY B 1 73 ? -5.578 -21.531 -11.961 1 91.94 73 GLY B C 1
ATOM 1696 O O . GLY B 1 73 ? -4.797 -20.781 -12.555 1 91.94 73 GLY B O 1
ATOM 1697 N N . LEU B 1 74 ? -6.621 -21.109 -11.25 1 94.12 74 LEU B N 1
ATOM 1698 C CA . LEU B 1 74 ? -6.836 -19.688 -11.062 1 94.12 74 LEU B CA 1
ATOM 1699 C C . LEU B 1 74 ? -6.531 -19.281 -9.625 1 94.12 74 LEU B C 1
ATOM 1701 O O . LEU B 1 74 ? -7.098 -19.844 -8.68 1 94.12 74 LEU B O 1
ATOM 1705 N N . LEU B 1 75 ? -5.574 -18.391 -9.531 1 95.81 75 LEU B N 1
ATOM 1706 C CA . LEU B 1 75 ? -5.34 -17.766 -8.234 1 95.81 75 LEU B CA 1
ATOM 1707 C C . LEU B 1 75 ? -6.242 -16.547 -8.047 1 95.81 75 LEU B C 1
ATOM 1709 O O . LEU B 1 75 ? -6.242 -15.633 -8.875 1 95.81 75 LEU B O 1
ATOM 1713 N N . THR B 1 76 ? -7.066 -16.562 -7.004 1 96.69 76 THR B N 1
ATOM 1714 C CA . THR B 1 76 ? -7.941 -15.445 -6.699 1 96.69 76 THR B CA 1
ATOM 1715 C C . THR B 1 76 ? -7.496 -14.742 -5.418 1 96.69 76 THR B C 1
ATOM 1717 O O . THR B 1 76 ? -7.281 -15.398 -4.395 1 96.69 76 THR B O 1
ATOM 1720 N N . ILE B 1 77 ? -7.277 -13.461 -5.566 1 96.44 77 ILE B N 1
ATOM 1721 C CA . ILE B 1 77 ? -7 -12.617 -4.41 1 96.44 77 ILE B CA 1
ATOM 1722 C C . ILE B 1 77 ? -8.164 -11.656 -4.184 1 96.44 77 ILE B C 1
ATOM 1724 O O . ILE B 1 77 ? -8.516 -10.875 -5.078 1 96.44 77 ILE B O 1
ATOM 1728 N N . GLY B 1 78 ? -8.773 -11.75 -3.016 1 96 78 GLY B N 1
ATOM 1729 C CA . GLY B 1 78 ? -9.898 -10.883 -2.717 1 96 78 GLY B CA 1
ATOM 1730 C C . GLY B 1 78 ? -9.875 -10.344 -1.298 1 96 78 GLY B C 1
ATOM 1731 O O . GLY B 1 78 ? -9.055 -10.766 -0.481 1 96 78 GLY B O 1
ATOM 1732 N N . GLY B 1 79 ? -10.75 -9.398 -1.102 1 95.25 79 GLY B N 1
ATOM 1733 C CA . GLY B 1 79 ? -10.906 -8.812 0.219 1 95.25 79 GLY B CA 1
ATOM 1734 C C . GLY B 1 79 ? -11.703 -7.516 0.204 1 95.25 79 GLY B C 1
ATOM 1735 O O . GLY B 1 79 ? -12.414 -7.23 -0.759 1 95.25 79 GLY B O 1
ATOM 1736 N N . GLU B 1 80 ? -11.609 -6.895 1.355 1 92.94 80 GLU B N 1
ATOM 1737 C CA . GLU B 1 80 ? -12.297 -5.609 1.501 1 92.94 80 GLU B CA 1
ATOM 1738 C C . GLU B 1 80 ? -11.438 -4.617 2.285 1 92.94 80 GLU B C 1
ATOM 1740 O O . GLU B 1 80 ? -10.836 -4.973 3.299 1 92.94 80 GLU B O 1
ATOM 1745 N N . ARG B 1 81 ? -11.328 -3.498 1.747 1 91.75 81 ARG B N 1
ATOM 1746 C CA . ARG B 1 81 ? -10.75 -2.383 2.486 1 91.75 81 ARG B CA 1
ATOM 1747 C C . ARG B 1 81 ? -11.828 -1.406 2.943 1 91.75 81 ARG B C 1
ATOM 1749 O O . ARG B 1 81 ? -12.414 -0.692 2.125 1 91.75 81 ARG B O 1
ATOM 1756 N N . LYS B 1 82 ? -12.039 -1.325 4.152 1 87.5 82 LYS B N 1
ATOM 1757 C CA . LYS B 1 82 ? -13.078 -0.446 4.695 1 87.5 82 LYS B CA 1
ATOM 1758 C C . LYS B 1 82 ? -12.68 1.021 4.555 1 87.5 82 LYS B C 1
ATOM 1760 O O . LYS B 1 82 ? -11.484 1.351 4.566 1 87.5 82 LYS B O 1
ATOM 1765 N N . PRO B 1 83 ? -13.742 1.823 4.34 1 81 83 PRO B N 1
ATOM 1766 C CA . PRO B 1 83 ? -13.398 3.248 4.301 1 81 83 PRO B CA 1
ATOM 1767 C C . PRO B 1 83 ? -12.703 3.721 5.578 1 81 83 PRO B C 1
ATOM 1769 O O . PRO B 1 83 ? -12.883 3.121 6.641 1 81 83 PRO B O 1
ATOM 1772 N N . ALA B 1 84 ? -11.594 4.398 5.484 1 67.88 84 ALA B N 1
ATOM 1773 C CA . ALA B 1 84 ? -10.828 4.848 6.645 1 67.88 84 ALA B CA 1
ATOM 1774 C C . ALA B 1 84 ? -11.75 5.301 7.773 1 67.88 84 ALA B C 1
ATOM 1776 O O . ALA B 1 84 ? -11.523 4.977 8.938 1 67.88 84 ALA B O 1
ATOM 1777 N N . GLN B 1 85 ? -12.109 6.465 8.172 1 59.12 85 GLN B N 1
ATOM 1778 C CA . GLN B 1 85 ? -12.664 6.949 9.43 1 59.12 85 GLN B CA 1
ATOM 1779 C C . GLN B 1 85 ? -14.188 6.898 9.422 1 59.12 85 GLN B C 1
ATOM 1781 O O . GLN B 1 85 ? -14.836 7.527 8.578 1 59.12 85 GLN B O 1
ATOM 1786 N N . PRO B 1 86 ? -14.625 5.746 9.969 1 51.31 86 PRO B N 1
ATOM 1787 C CA . PRO B 1 86 ? -15.953 6.145 10.445 1 51.31 86 PRO B CA 1
ATOM 1788 C C . PRO B 1 86 ? -15.906 7.375 11.352 1 51.31 86 PRO B C 1
ATOM 1790 O O . PRO B 1 86 ? -14.922 7.594 12.055 1 51.31 86 PRO B O 1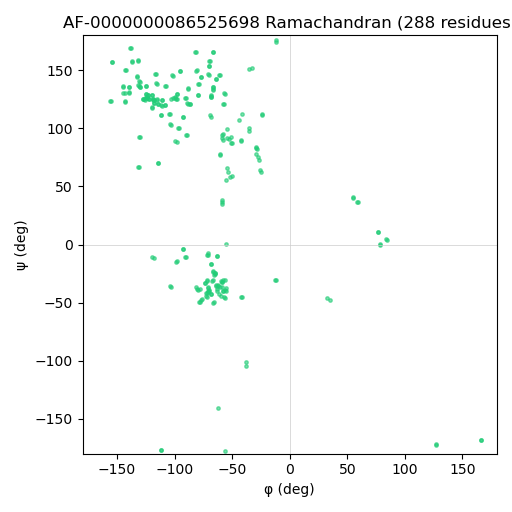
ATOM 1793 N N . ASP B 1 87 ? -16.188 8.523 10.883 1 46.12 87 ASP B N 1
ATOM 1794 C CA . ASP B 1 87 ? -16.219 9.719 11.719 1 46.12 87 ASP B CA 1
ATOM 1795 C C . ASP B 1 87 ? -16.594 9.375 13.156 1 46.12 87 ASP B C 1
ATOM 1797 O O . ASP B 1 87 ? -17.672 8.828 13.406 1 46.12 87 ASP B O 1
ATOM 1801 N N . ALA B 1 88 ? -15.602 8.852 13.852 1 45.56 88 ALA B N 1
ATOM 1802 C CA . ALA B 1 88 ? -16.016 8.898 15.25 1 45.56 88 ALA B CA 1
ATOM 1803 C C . ALA B 1 88 ? -16.641 10.242 15.594 1 45.56 88 ALA B C 1
ATOM 1805 O O . ALA B 1 88 ? -16.016 11.289 15.438 1 45.56 88 ALA B O 1
ATOM 1806 N N . GLY B 1 89 ? -17.641 10.266 15.734 1 49.34 89 GLY B N 1
ATOM 1807 C CA . GLY B 1 89 ? -18.562 11.234 16.297 1 49.34 89 GLY B CA 1
ATOM 1808 C C . GLY B 1 89 ? -18.172 12.672 16.031 1 49.34 89 GLY B C 1
ATOM 1809 O O . GLY B 1 89 ? -18.984 13.578 16.141 1 49.34 89 GLY B O 1
ATOM 1810 N N . GLY B 1 90 ? -16.812 13.07 16.281 1 54.19 90 GLY B N 1
ATOM 1811 C CA . GLY B 1 90 ? -16.625 14.508 16.188 1 54.19 90 GLY B CA 1
ATOM 1812 C C . GLY B 1 90 ? -16.469 15 14.758 1 54.19 90 GLY B C 1
ATOM 1813 O O . GLY B 1 90 ? -16.484 14.195 13.812 1 54.19 90 GLY B O 1
ATOM 1814 N N . GLU B 1 91 ? -16.562 16.297 14.438 1 64.44 91 GLU B N 1
ATOM 1815 C CA . GLU B 1 91 ? -16.562 17 13.164 1 64.44 91 GLU B CA 1
ATOM 1816 C C . GLU B 1 91 ? -15.258 16.766 12.406 1 64.44 91 GLU B C 1
ATOM 1818 O O . GLU B 1 91 ? -14.227 17.359 12.727 1 64.44 91 GLU B O 1
ATOM 1823 N N . ARG B 1 92 ? -15.047 15.617 11.758 1 74.75 92 ARG B N 1
ATOM 1824 C CA . ARG B 1 92 ? -13.891 15.383 10.898 1 74.75 92 ARG B CA 1
ATOM 1825 C C . ARG B 1 92 ? -14.188 15.812 9.461 1 74.75 92 ARG B C 1
ATOM 1827 O O . ARG B 1 92 ? -15.25 15.5 8.922 1 74.75 92 ARG B O 1
ATOM 1834 N N . ARG B 1 93 ? -13.32 16.719 9.109 1 82.75 93 ARG B N 1
ATOM 1835 C CA . ARG B 1 93 ? -13.398 17.141 7.711 1 82.75 93 ARG B CA 1
ATOM 1836 C C . ARG B 1 93 ? -12.359 16.422 6.863 1 82.75 93 ARG B C 1
ATOM 1838 O O . ARG B 1 93 ? -11.18 16.359 7.234 1 82.75 93 ARG B O 1
ATOM 1845 N N . THR B 1 94 ? -12.812 15.734 5.75 1 82.06 94 THR B N 1
ATOM 1846 C CA . THR B 1 94 ? -11.906 15.055 4.824 1 82.06 94 THR B CA 1
ATOM 1847 C C . THR B 1 94 ? -11.477 15.992 3.703 1 82.06 94 THR B C 1
ATOM 1849 O O . THR B 1 94 ? -12.312 16.609 3.049 1 82.06 94 THR B O 1
ATOM 1852 N N . TYR B 1 95 ? -10.195 16.078 3.566 1 82.69 95 TYR B N 1
ATOM 1853 C CA . TYR B 1 95 ? -9.68 16.984 2.533 1 82.69 95 TYR B CA 1
ATOM 1854 C C . TYR B 1 95 ? -9.203 16.188 1.319 1 82.69 95 TYR B C 1
ATOM 1856 O O . TYR B 1 95 ? -9.297 16.672 0.186 1 82.69 95 TYR B O 1
ATOM 1864 N N . ALA B 1 96 ? -8.648 15.07 1.459 1 86.31 96 ALA B N 1
ATOM 1865 C CA . ALA B 1 96 ? -8.188 14.234 0.353 1 86.31 96 ALA B CA 1
ATOM 1866 C C . ALA B 1 96 ? -8.375 12.75 0.675 1 86.31 96 ALA B C 1
ATOM 1868 O O . ALA B 1 96 ? -8.094 12.312 1.793 1 86.31 96 ALA B O 1
ATOM 1869 N N . GLN B 1 97 ? -8.961 12.07 -0.228 1 88.06 97 GLN B N 1
ATOM 1870 C CA . GLN B 1 97 ? -9.125 10.625 -0.163 1 88.06 97 GLN B CA 1
ATOM 1871 C C . GLN B 1 97 ? -8.688 9.953 -1.463 1 88.06 97 GLN B C 1
ATOM 1873 O O . GLN B 1 97 ? -9.492 9.773 -2.379 1 88.06 97 GLN B O 1
ATOM 1878 N N . GLU B 1 98 ? -7.398 9.57 -1.447 1 88.56 98 GLU B N 1
ATOM 1879 C CA . GLU B 1 98 ? -6.852 9.047 -2.695 1 88.56 98 GLU B CA 1
ATOM 1880 C C . GLU B 1 98 ? -6.863 7.52 -2.707 1 88.56 98 GLU B C 1
ATOM 1882 O O . GLU B 1 98 ? -6.711 6.898 -3.762 1 88.56 98 GLU B O 1
ATOM 1887 N N . ARG B 1 99 ? -7.062 6.91 -1.546 1 88.94 99 ARG B N 1
ATOM 1888 C CA . ARG B 1 99 ? -6.941 5.457 -1.457 1 88.94 99 ARG B CA 1
ATOM 1889 C C . ARG B 1 99 ? -8.211 4.77 -1.941 1 88.94 99 ARG B C 1
ATOM 1891 O O . ARG B 1 99 ? -9.312 5.309 -1.784 1 88.94 99 ARG B O 1
ATOM 1898 N N . PHE B 1 100 ? -8.047 3.627 -2.467 1 88.38 100 PHE B N 1
ATOM 1899 C CA . PHE B 1 100 ? -9.172 2.75 -2.775 1 88.38 100 PHE B CA 1
ATOM 1900 C C . PHE B 1 100 ? -9.859 2.287 -1.5 1 88.38 100 PHE B C 1
ATOM 1902 O O . PHE B 1 100 ? -9.203 1.978 -0.506 1 88.38 100 PHE B O 1
ATOM 1909 N N . ALA B 1 101 ? -11.156 2.326 -1.519 1 90.06 101 ALA B N 1
ATOM 1910 C CA . ALA B 1 101 ? -11.969 1.714 -0.47 1 90.06 101 ALA B CA 1
ATOM 1911 C C . ALA B 1 101 ? -13.062 0.839 -1.067 1 90.06 101 ALA B C 1
ATOM 1913 O O . ALA B 1 101 ? -13.672 1.196 -2.084 1 90.06 101 ALA B O 1
ATOM 1914 N N . GLY B 1 102 ? -13.328 -0.313 -0.456 1 91.5 102 GLY B N 1
ATOM 1915 C CA . GLY B 1 102 ? -14.352 -1.231 -0.93 1 91.5 102 GLY B CA 1
ATOM 1916 C C . GLY B 1 102 ? -13.836 -2.643 -1.138 1 91.5 102 GLY B C 1
ATOM 1917 O O . GLY B 1 102 ? -12.742 -2.986 -0.672 1 91.5 102 GLY B O 1
ATOM 1918 N N . THR B 1 103 ? -14.727 -3.416 -1.719 1 93.5 103 THR B N 1
ATOM 1919 C CA . THR B 1 103 ? -14.344 -4.785 -2.051 1 93.5 103 THR B CA 1
ATOM 1920 C C . THR B 1 103 ? -13.461 -4.812 -3.297 1 93.5 103 THR B C 1
ATOM 1922 O O . THR B 1 103 ? -13.609 -3.975 -4.188 1 93.5 103 THR B O 1
ATOM 1925 N N . PHE B 1 104 ? -12.539 -5.707 -3.279 1 90.75 104 PHE B N 1
ATOM 1926 C CA . PHE B 1 104 ? -11.672 -5.875 -4.441 1 90.75 104 PHE B CA 1
ATOM 1927 C C . PHE B 1 104 ? -11.469 -7.352 -4.754 1 90.75 104 PHE B C 1
ATOM 1929 O O . PHE B 1 104 ? -11.68 -8.211 -3.895 1 90.75 104 PHE B O 1
ATOM 1936 N N . ARG B 1 105 ? -11.094 -7.605 -6.023 1 93.75 105 ARG B N 1
ATOM 1937 C CA . ARG B 1 105 ? -10.852 -8.969 -6.484 1 93.75 105 ARG B CA 1
ATOM 1938 C C . ARG B 1 105 ? -9.914 -8.977 -7.691 1 93.75 105 ARG B C 1
ATOM 1940 O O . ARG B 1 105 ? -10.156 -8.273 -8.672 1 93.75 105 ARG B O 1
ATOM 1947 N N . ARG B 1 106 ? -8.797 -9.727 -7.523 1 94.31 106 ARG B N 1
ATOM 1948 C CA . ARG B 1 106 ? -7.883 -9.984 -8.633 1 94.31 106 ARG B CA 1
ATOM 1949 C C . ARG B 1 106 ? -7.844 -11.469 -8.969 1 94.31 106 ARG B C 1
ATOM 1951 O O . ARG B 1 106 ? -7.832 -12.312 -8.078 1 94.31 106 ARG B O 1
ATOM 1958 N N . VAL B 1 107 ? -7.824 -11.734 -10.258 1 93.94 107 VAL B N 1
ATOM 1959 C CA . VAL B 1 107 ? -7.719 -13.125 -10.703 1 93.94 107 VAL B CA 1
ATOM 1960 C C . VAL B 1 107 ? -6.504 -13.281 -11.617 1 93.94 107 VAL B C 1
ATOM 1962 O O . VAL B 1 107 ? -6.34 -12.523 -12.578 1 93.94 107 VAL B O 1
ATOM 1965 N N . ILE B 1 108 ? -5.703 -14.281 -11.266 1 93.12 108 ILE B N 1
ATOM 1966 C CA . ILE B 1 108 ? -4.473 -14.539 -12 1 93.12 108 ILE B CA 1
ATOM 1967 C C . ILE B 1 108 ? -4.465 -15.977 -12.508 1 93.12 108 ILE B C 1
ATOM 1969 O O . ILE B 1 108 ? -4.629 -16.922 -11.734 1 93.12 108 ILE B O 1
ATOM 1973 N N . GLU B 1 109 ? -4.27 -16.141 -13.734 1 93.12 109 GLU B N 1
ATOM 1974 C CA . GLU B 1 109 ? -4.121 -17.469 -14.281 1 93.12 109 GLU B CA 1
ATOM 1975 C C . GLU B 1 109 ? -2.711 -18.016 -14.055 1 93.12 109 GLU B C 1
ATOM 1977 O O . GLU B 1 109 ? -1.728 -17.375 -14.445 1 93.12 109 GLU B O 1
ATOM 1982 N N . LEU B 1 110 ? -2.688 -19.203 -13.508 1 93.69 110 LEU B N 1
ATOM 1983 C CA . LEU B 1 110 ? -1.394 -19.781 -13.18 1 93.69 110 LEU B CA 1
ATOM 1984 C C . LEU B 1 110 ? -0.916 -20.703 -14.297 1 93.69 110 LEU B C 1
ATOM 1986 O O . LEU B 1 110 ? -1.728 -21.344 -14.977 1 93.69 110 LEU B O 1
ATOM 1990 N N . PRO B 1 111 ? 0.419 -20.734 -14.398 1 88.94 111 PRO B N 1
ATOM 1991 C CA . PRO B 1 111 ? 0.928 -21.719 -15.367 1 88.94 111 PRO B CA 1
ATOM 1992 C C . PRO B 1 111 ? 0.658 -23.156 -14.945 1 88.94 111 PRO B C 1
ATOM 1994 O O . PRO B 1 111 ? 0.407 -23.422 -13.766 1 88.94 111 PRO B O 1
ATOM 1997 N N . GLU B 1 112 ? 0.837 -23.984 -15.906 1 86.62 112 GLU B N 1
ATOM 1998 C CA . GLU B 1 112 ? 0.552 -25.406 -15.68 1 86.62 112 GLU B CA 1
ATOM 1999 C C . GLU B 1 112 ? 1.491 -26 -14.633 1 86.62 112 GLU B C 1
ATOM 2001 O O . GLU B 1 112 ? 1.097 -26.875 -13.867 1 86.62 112 GLU B O 1
ATOM 2006 N N . ALA B 1 113 ? 2.641 -25.578 -14.617 1 89.12 113 ALA B N 1
ATOM 2007 C CA . ALA B 1 113 ? 3.666 -26.141 -13.742 1 89.12 113 ALA B CA 1
ATOM 2008 C C . ALA B 1 113 ? 3.414 -25.766 -12.289 1 89.12 113 ALA B C 1
ATOM 2010 O O . ALA B 1 113 ? 4.027 -26.328 -11.383 1 89.12 113 ALA B O 1
ATOM 2011 N N . ALA B 1 114 ? 2.477 -24.891 -12.047 1 93.88 114 ALA B N 1
ATOM 2012 C CA . ALA B 1 114 ? 2.207 -24.469 -10.68 1 93.88 114 ALA B CA 1
ATOM 2013 C C . ALA B 1 114 ? 1.652 -25.625 -9.852 1 93.88 114 ALA B C 1
ATOM 2015 O O . ALA B 1 114 ? 0.795 -26.391 -10.32 1 93.88 114 ALA B O 1
ATOM 2016 N N . ASP B 1 115 ? 2.178 -25.797 -8.695 1 94.38 115 ASP B N 1
ATOM 2017 C CA . ASP B 1 115 ? 1.71 -26.844 -7.785 1 94.38 115 ASP B CA 1
ATOM 2018 C C . ASP B 1 115 ? 0.844 -26.25 -6.676 1 94.38 115 ASP B C 1
ATOM 2020 O O . ASP B 1 115 ? 1.361 -25.656 -5.723 1 94.38 115 ASP B O 1
ATOM 2024 N N . PRO B 1 116 ? -0.479 -26.375 -6.73 1 92.56 116 PRO B N 1
ATOM 2025 C CA . PRO B 1 116 ? -1.381 -25.75 -5.766 1 92.56 116 PRO B CA 1
ATOM 2026 C C . PRO B 1 116 ? -1.181 -26.266 -4.344 1 92.56 116 PRO B C 1
ATOM 2028 O O . PRO B 1 116 ? -1.696 -25.688 -3.389 1 92.56 116 PRO B O 1
ATOM 2031 N N . ASP B 1 117 ? -0.387 -27.344 -4.168 1 93.31 117 ASP B N 1
ATOM 2032 C CA . ASP B 1 117 ? -0.153 -27.891 -2.838 1 93.31 117 ASP B CA 1
ATOM 2033 C C . ASP B 1 117 ? 1.066 -27.25 -2.182 1 93.31 117 ASP B C 1
ATOM 2035 O O . ASP B 1 117 ? 1.321 -27.469 -0.994 1 93.31 117 ASP B O 1
ATOM 2039 N N . LYS B 1 118 ? 1.742 -26.562 -2.951 1 95.31 118 LYS B N 1
ATOM 2040 C CA . LYS B 1 118 ? 2.926 -25.875 -2.445 1 95.31 118 LYS B CA 1
ATOM 2041 C C . LYS B 1 118 ? 2.748 -24.359 -2.496 1 95.31 118 LYS B C 1
ATOM 2043 O O . LYS B 1 118 ? 3.4 -23.688 -3.289 1 95.31 118 LYS B O 1
ATOM 2048 N N . VAL B 1 119 ? 1.866 -23.891 -1.611 1 96.62 119 VAL B N 1
ATOM 2049 C CA . VAL B 1 119 ? 1.545 -22.469 -1.62 1 96.62 119 VAL B CA 1
ATOM 2050 C C . VAL B 1 119 ? 1.78 -21.875 -0.232 1 96.62 119 VAL B C 1
ATOM 2052 O O . VAL B 1 119 ? 1.4 -22.484 0.777 1 96.62 119 VAL B O 1
ATOM 2055 N N . GLN B 1 120 ? 2.498 -20.812 -0.233 1 97.31 120 GLN B N 1
ATOM 2056 C CA . GLN B 1 120 ? 2.672 -20.031 0.985 1 97.31 120 GLN B CA 1
ATOM 2057 C C . GLN B 1 120 ? 2.264 -18.578 0.767 1 97.31 120 GLN B C 1
ATOM 2059 O O . GLN B 1 120 ? 2.535 -18 -0.289 1 97.31 120 GLN B O 1
ATOM 2064 N N . ALA B 1 121 ? 1.542 -18.062 1.74 1 97.31 121 ALA B N 1
ATOM 2065 C CA . ALA B 1 121 ? 1.132 -16.656 1.676 1 97.31 121 ALA B CA 1
ATOM 2066 C C . ALA B 1 121 ? 1.434 -15.938 2.986 1 97.31 121 ALA B C 1
ATOM 2068 O O . ALA B 1 121 ? 1.251 -16.5 4.07 1 97.31 121 ALA B O 1
ATOM 2069 N N . ARG B 1 122 ? 1.958 -14.742 2.855 1 97 122 ARG B N 1
ATOM 2070 C CA . ARG B 1 122 ? 2.266 -13.914 4.016 1 97 122 ARG B CA 1
ATOM 2071 C C . ARG B 1 122 ? 1.897 -12.461 3.762 1 97 122 ARG B C 1
ATOM 2073 O O . ARG B 1 122 ? 2.117 -11.938 2.664 1 97 122 ARG B O 1
ATOM 2080 N N . TYR B 1 123 ? 1.247 -11.844 4.77 1 96.25 123 TYR B N 1
ATOM 2081 C CA . TYR B 1 123 ? 0.92 -10.43 4.691 1 96.25 123 TYR B CA 1
ATOM 2082 C C . TYR B 1 123 ? 1.733 -9.625 5.699 1 96.25 123 TYR B C 1
ATOM 2084 O O . TYR B 1 123 ? 1.543 -9.758 6.91 1 96.25 123 TYR B O 1
ATOM 2092 N N . GLU B 1 124 ? 2.664 -8.789 5.145 1 94.62 124 GLU B N 1
ATOM 2093 C CA . GLU B 1 124 ? 3.535 -7.953 5.969 1 94.62 124 GLU B CA 1
ATOM 2094 C C . GLU B 1 124 ? 3.807 -6.609 5.297 1 94.62 124 GLU B C 1
ATOM 2096 O O . GLU B 1 124 ? 4.02 -6.547 4.086 1 94.62 124 GLU B O 1
ATOM 2101 N N . ASN B 1 125 ? 3.734 -5.57 6.062 1 93.69 125 ASN B N 1
ATOM 2102 C CA . ASN B 1 125 ? 4.09 -4.23 5.598 1 93.69 125 ASN B CA 1
ATOM 2103 C C . ASN B 1 125 ? 3.236 -3.805 4.406 1 93.69 125 ASN B C 1
ATOM 2105 O O . ASN B 1 125 ? 3.742 -3.199 3.461 1 93.69 125 ASN B O 1
ATOM 2109 N N . GLY B 1 126 ? 1.991 -4.238 4.492 1 95.69 126 GLY B N 1
ATOM 2110 C CA . GLY B 1 126 ? 1.036 -3.842 3.471 1 95.69 126 GLY B CA 1
ATOM 2111 C C . GLY B 1 126 ? 1.197 -4.609 2.172 1 95.69 126 GLY B C 1
ATOM 2112 O O . GLY B 1 126 ? 0.661 -4.211 1.137 1 95.69 126 GLY B O 1
ATOM 2113 N N . CYS B 1 127 ? 2.012 -5.672 2.234 1 96.88 127 CYS B N 1
ATOM 2114 C CA . CYS B 1 127 ? 2.252 -6.512 1.067 1 96.88 127 CYS B CA 1
ATOM 2115 C C . CYS B 1 127 ? 1.795 -7.945 1.32 1 96.88 127 CYS B C 1
ATOM 2117 O O . CYS B 1 127 ? 2.203 -8.562 2.303 1 96.88 127 CYS B O 1
ATOM 2119 N N . LEU B 1 128 ? 0.932 -8.422 0.435 1 97.5 128 LEU B N 1
ATOM 2120 C CA . LEU B 1 128 ? 0.59 -9.836 0.429 1 97.5 128 LEU B CA 1
ATOM 2121 C C . LEU B 1 128 ? 1.489 -10.609 -0.53 1 97.5 128 LEU B C 1
ATOM 2123 O O . LEU B 1 128 ? 1.385 -10.453 -1.748 1 97.5 128 LEU B O 1
ATOM 2127 N N . SER B 1 129 ? 2.361 -11.414 0.064 1 97.38 129 SER B N 1
ATOM 2128 C CA . SER B 1 129 ? 3.266 -12.234 -0.742 1 97.38 129 SER B CA 1
ATOM 2129 C C . SER B 1 129 ? 2.758 -13.664 -0.863 1 97.38 129 SER B C 1
ATOM 2131 O O . SER B 1 129 ? 2.457 -14.312 0.144 1 97.38 129 SER B O 1
ATOM 2133 N N . ILE B 1 130 ? 2.643 -14.109 -2.049 1 97.69 130 ILE B N 1
ATOM 2134 C CA . ILE B 1 130 ? 2.209 -15.477 -2.33 1 97.69 130 ILE B CA 1
ATOM 2135 C C . ILE B 1 130 ? 3.275 -16.203 -3.146 1 97.69 130 ILE B C 1
ATOM 2137 O O . ILE B 1 130 ? 3.707 -15.711 -4.191 1 97.69 130 ILE B O 1
ATOM 2141 N N . SER B 1 131 ? 3.699 -17.312 -2.648 1 97.19 131 SER B N 1
ATOM 2142 C CA . SER B 1 131 ? 4.648 -18.188 -3.346 1 97.19 131 SER B CA 1
ATOM 2143 C C . SER B 1 131 ? 4.02 -19.531 -3.701 1 97.19 131 SER B C 1
ATOM 2145 O O . SER B 1 131 ? 3.465 -20.203 -2.834 1 97.19 131 SER B O 1
ATOM 2147 N N . ILE B 1 132 ? 4.094 -19.812 -4.977 1 97 132 ILE B N 1
ATOM 2148 C CA . ILE B 1 132 ? 3.551 -21.094 -5.441 1 97 132 ILE B CA 1
ATOM 2149 C C . ILE B 1 132 ? 4.668 -21.938 -6.047 1 97 132 ILE B C 1
ATOM 2151 O O . ILE B 1 132 ? 5.324 -21.516 -7.004 1 97 132 ILE B O 1
ATOM 2155 N N . GLY B 1 133 ? 4.844 -23.094 -5.496 1 95.81 133 GLY B N 1
ATOM 2156 C CA . GLY B 1 133 ? 5.852 -24 -6.031 1 95.81 133 GLY B CA 1
ATOM 2157 C C . GLY B 1 133 ? 5.48 -24.562 -7.391 1 95.81 133 GLY B C 1
ATOM 2158 O O . GLY B 1 133 ? 4.316 -24.531 -7.789 1 95.81 133 GLY B O 1
ATOM 2159 N N . LYS B 1 134 ? 6.52 -24.984 -8.07 1 92.19 134 LYS B N 1
ATOM 2160 C CA . LYS B 1 134 ? 6.309 -25.641 -9.359 1 92.19 134 LYS B CA 1
ATOM 2161 C C . LYS B 1 134 ? 6.418 -27.156 -9.234 1 92.19 134 LYS B C 1
ATOM 2163 O O . LYS B 1 134 ? 7.188 -27.656 -8.414 1 92.19 134 LYS B O 1
ATOM 2168 N N . ARG B 1 135 ? 5.613 -27.812 -10.016 1 88.62 135 ARG B N 1
ATOM 2169 C CA . ARG B 1 135 ? 5.684 -29.266 -10.055 1 88.62 135 ARG B CA 1
ATOM 2170 C C . ARG B 1 135 ? 6.992 -29.734 -10.695 1 88.62 135 ARG B C 1
ATOM 2172 O O . ARG B 1 135 ? 7.531 -29.062 -11.578 1 88.62 135 ARG B O 1
ATOM 2179 N N . GLU B 1 136 ? 7.703 -30.578 -10.047 1 72 136 GLU B N 1
ATOM 2180 C CA . GLU B 1 136 ? 8.922 -31.188 -10.594 1 72 136 GLU B CA 1
ATOM 2181 C C . GLU B 1 136 ? 8.672 -31.766 -11.977 1 72 136 GLU B C 1
ATOM 2183 O O . GLU B 1 136 ? 7.758 -32.594 -12.156 1 72 136 GLU B O 1
ATOM 2188 N N . SER B 1 137 ? 8.312 -31.156 -12.875 1 59.09 137 SER B N 1
ATOM 2189 C CA . SER B 1 137 ? 8.141 -31.844 -14.156 1 59.09 137 SER B CA 1
ATOM 2190 C C . SER B 1 137 ? 9.164 -32.969 -14.328 1 59.09 137 SER B C 1
ATOM 2192 O O . SER B 1 137 ? 10.242 -32.906 -13.742 1 59.09 137 SER B O 1
ATOM 2194 N N . SER B 1 138 ? 8.594 -33.969 -15.188 1 50.25 138 SER B N 1
ATOM 2195 C CA . SER B 1 138 ? 9.008 -35.25 -15.773 1 50.25 138 SER B CA 1
ATOM 2196 C C . SER B 1 138 ? 10.328 -35.094 -16.531 1 50.25 138 SER B C 1
ATOM 2198 O O . SER B 1 138 ? 10.375 -34.5 -17.609 1 50.25 138 SER B O 1
ATOM 2200 N N . ARG B 1 139 ? 11.391 -34.719 -15.781 1 51.06 139 ARG B N 1
ATOM 2201 C CA . ARG B 1 139 ? 12.625 -34.812 -16.562 1 51.06 139 ARG B CA 1
ATOM 2202 C C . ARG B 1 139 ? 12.477 -35.812 -17.703 1 51.06 139 ARG B C 1
ATOM 2204 O O . ARG B 1 139 ? 11.898 -36.875 -17.516 1 51.06 139 ARG B O 1
ATOM 2211 N N . PRO B 1 140 ? 12.484 -35.375 -18.891 1 52.56 140 PRO B N 1
ATOM 2212 C CA . PRO B 1 140 ? 12.5 -36.375 -19.953 1 52.56 140 PRO B CA 1
ATOM 2213 C C . PRO B 1 140 ? 13.336 -37.625 -19.594 1 52.56 140 PRO B C 1
ATOM 2215 O O . PRO B 1 140 ? 14.438 -37.469 -19.047 1 52.56 140 PRO B O 1
ATOM 2218 N N . ARG B 1 141 ? 12.719 -38.656 -19.156 1 53.06 141 ARG B N 1
ATOM 2219 C CA . ARG B 1 141 ? 13.43 -39.906 -18.953 1 53.06 141 ARG B CA 1
ATOM 2220 C C . ARG B 1 141 ? 14.227 -40.281 -20.203 1 53.06 141 ARG B C 1
ATOM 2222 O O . ARG B 1 141 ? 13.672 -40.344 -21.312 1 53.06 141 ARG B O 1
ATOM 2229 N N . ALA B 1 142 ? 15.367 -39.812 -20.281 1 54.94 142 ALA B N 1
ATOM 2230 C CA . ALA B 1 142 ? 16.172 -40.312 -21.391 1 54.94 142 ALA B CA 1
ATOM 2231 C C . ALA B 1 142 ? 16.016 -41.812 -21.562 1 54.94 142 ALA B C 1
ATOM 2233 O O . ALA B 1 142 ? 16.219 -42.594 -20.609 1 54.94 142 ALA B O 1
ATOM 2234 N N . ILE B 1 143 ? 15.062 -42.125 -22.328 1 56.16 143 ILE B N 1
ATOM 2235 C CA . ILE B 1 143 ? 14.977 -43.531 -22.672 1 56.16 143 ILE B CA 1
ATOM 2236 C C . ILE B 1 143 ? 16.281 -44 -23.344 1 56.16 143 ILE B C 1
ATOM 2238 O O . ILE B 1 143 ? 16.656 -43.469 -24.391 1 56.16 143 ILE B O 1
ATOM 2242 N N . ALA B 1 144 ? 17.172 -44.438 -22.625 1 53.88 144 ALA B N 1
ATOM 2243 C CA . ALA B 1 144 ? 18.359 -45.062 -23.219 1 53.88 144 ALA B CA 1
ATOM 2244 C C . ALA B 1 144 ? 17.953 -46.125 -24.234 1 53.88 144 ALA B C 1
ATOM 2246 O O . ALA B 1 144 ? 17.188 -47.031 -23.906 1 53.88 144 ALA B O 1
ATOM 2247 N N . VAL B 1 145 ? 17.875 -45.656 -25.375 1 60.28 145 VAL B N 1
ATOM 2248 C CA . VAL B 1 145 ? 17.703 -46.719 -26.359 1 60.28 145 VAL B CA 1
ATOM 2249 C C . VAL B 1 145 ? 18.891 -47.688 -26.281 1 60.28 145 VAL B C 1
ATOM 2251 O O . VAL B 1 145 ? 20.047 -47.281 -26.359 1 60.28 145 VAL B O 1
ATOM 2254 N N . GLN B 1 146 ? 18.75 -48.719 -25.547 1 50.88 146 GLN B N 1
ATOM 2255 C CA . GLN B 1 146 ? 19.719 -49.781 -25.75 1 50.88 146 GLN B CA 1
ATOM 2256 C C . GLN B 1 146 ? 19.641 -50.312 -27.172 1 50.88 146 GLN B C 1
ATOM 2258 O O . GLN B 1 146 ? 18.562 -50.344 -27.781 1 50.88 146 GLN B O 1
#

Organism: NCBI:txid488447

Solvent-accessible surface area (backbone atoms only — not comparable to full-atom values): 16776 Å² total; per-residue (Å²): 131,95,62,76,64,61,60,55,54,53,50,55,46,44,56,50,43,54,55,40,48,60,56,64,49,52,79,55,76,51,54,70,62,44,68,78,34,62,78,56,61,36,40,34,31,35,34,48,90,56,31,40,40,38,38,35,47,44,45,74,45,52,74,88,41,54,43,77,48,76,58,96,55,30,39,37,43,34,36,48,30,72,70,80,72,71,63,66,85,57,81,60,48,78,76,38,78,55,63,80,60,42,76,42,69,44,78,43,80,51,61,84,52,52,26,89,87,41,62,47,74,48,78,55,41,13,28,38,38,35,39,30,27,44,51,81,68,78,65,78,71,75,71,73,76,124,132,96,65,79,62,62,60,55,53,54,50,55,46,45,56,50,41,55,55,40,49,59,55,65,49,52,81,56,77,52,56,69,62,44,68,81,36,61,77,57,60,36,40,33,32,35,33,47,91,56,30,39,38,37,37,35,47,44,45,74,46,53,72,87,42,54,44,78,49,74,57,95,56,30,38,37,42,34,35,49,29,71,70,79,72,71,66,64,84,59,81,60,48,78,76,39,78,56,63,83,61,44,76,40,68,45,79,43,81,51,62,84,51,53,26,88,87,41,63,46,75,47,79,56,41,12,27,39,38,38,39,31,27,43,50,80,68,78,64,77,71,76,71,74,78,124

Nearest PDB structures (foldseek):
  3w1z-assembly1_D  TM=8.491E-01  e=1.915E-08  Schizosaccharomyces pombe 972h-
  3w1z-assembly1_B  TM=7.354E-01  e=1.445E-08  Schizosaccharomyces pombe 972h-
  3w1z-assembly1_C  TM=8.039E-01  e=8.281E-08  Schizosaccharomyces pombe 972h-
  1shs-assembly1_A  TM=8.149E-01  e=4.745E-07  Methanocaldococcus jannaschii
  4eld-assembly1_A  TM=8.277E-01  e=5.944E-07  Methanocaldococcus jannaschii DSM 2661

InterPro domains:
  IPR002068 Alpha crystallin/Hsp20 domain [PF00011] (47-146)
  IPR002068 Alpha crystallin/Hsp20 domain [PS01031] (34-146)
  IPR008978 HSP20-like chaperone [G3DSA:2.60.40.790] (4-146)
  IPR008978 HSP20-like chaperone [SSF49764] (5-145)
  IPR031107 Small heat shock protein [PTHR11527] (42-143)

Foldseek 3Di:
DPDDVCVVVVVVVVVVVVVVCCVPVVVPCSPPVCVLVPAPFDKDWDDDPWKIKIKTQAPPFDPVQWDWDDDPQKIKIWGFAADPDPPPPDDDDDDDDRDDGTIHMDIDGHDPQWDRVAWDWDDDPRMIMIMTTGHPPDPPPPPPPD/DPDPVVVVVVVVVVVVVVVVVCVVVVVPCSPPVCVLVPAPFDKDWDDDPWKIKIKTQAPPFDPVQWDWDDDPQKIKIWGFAADPDPPPPDDDDDDDDRDDGTIHMDIDGHDPQWDRVAWDWDDDPRMIMIMTTGHPDDPPPPPPPD

Sequence (292 aa):
MSDLYFGTDLFSEFDRLRQQMAERFVGFPSSIRASRFGTFPQINIGVTDDSIEIVAFAPGVDSAALDVSIDKGLLTIGGERKPAQPDAGGERRTYAQERFAGTFRRVIELPEAADPDKVQARYENGCLSISIGKRESSRPRAIAVQMSDLYFGTDLFSEFDRLRQQMAERFVGFPSSIRASRFGTFPQINIGVTDDSIEIVAFAPGVDSAALDVSIDKGLLTIGGERKPAQPDAGGERRTYAQERFAGTFRRVIELPEAADPDKVQARYENGCLSISIGKRESSRPRAIAVQ

pLDDT: mean 75.23, std 22.73, range [28.62, 97.69]